Protein AF-A0A7J7KCF1-F1 (afdb_monomer)

InterPro domains:
  IPR019322 Mitochondrial import inner membrane translocase subunit Tim29 [PF10171] (42-204)
  IPR019322 Mitochondrial import inner membrane translocase subunit Tim29 [PTHR21435] (22-214)

Structure (mmCIF, N/CA/C/O backbone):
data_AF-A0A7J7KCF1-F1
#
_entry.id   AF-A0A7J7KCF1-F1
#
loop_
_atom_site.group_PDB
_atom_site.id
_atom_site.type_symbol
_atom_site.label_atom_id
_atom_site.label_alt_id
_atom_site.label_comp_id
_atom_site.label_asym_id
_atom_site.label_entity_id
_atom_site.label_seq_id
_atom_site.pdbx_PDB_ins_code
_atom_site.Cartn_x
_atom_site.Cartn_y
_atom_site.Cartn_z
_atom_site.occupancy
_atom_site.B_iso_or_equiv
_atom_site.auth_seq_id
_atom_site.auth_comp_id
_atom_site.auth_asym_id
_atom_site.auth_atom_id
_atom_site.pdbx_PDB_model_num
ATOM 1 N N . MET A 1 1 ? 32.216 27.050 71.730 1.00 35.03 1 MET A N 1
ATOM 2 C CA . MET A 1 1 ? 32.289 28.522 71.634 1.00 35.03 1 MET A CA 1
ATOM 3 C C . MET A 1 1 ? 31.430 28.975 70.464 1.00 35.03 1 MET A C 1
ATOM 5 O O . MET A 1 1 ? 31.542 28.386 69.403 1.00 35.03 1 MET A O 1
ATOM 9 N N . ALA A 1 2 ? 30.593 29.983 70.729 1.00 33.53 2 ALA A N 1
ATOM 10 C CA . ALA A 1 2 ? 29.951 30.927 69.805 1.00 33.53 2 ALA A CA 1
ATOM 11 C C . ALA A 1 2 ? 28.961 30.429 68.721 1.00 33.53 2 ALA A C 1
ATOM 13 O O . ALA A 1 2 ? 29.324 30.091 67.603 1.00 33.53 2 ALA A O 1
ATOM 14 N N . ALA A 1 3 ? 27.688 30.466 69.133 1.00 35.94 3 ALA A N 1
ATOM 15 C CA . ALA A 1 3 ? 26.465 30.972 68.490 1.00 35.94 3 ALA A CA 1
ATOM 16 C C . ALA A 1 3 ? 26.402 31.322 66.973 1.00 35.94 3 ALA A C 1
ATOM 18 O O . ALA A 1 3 ? 27.284 32.002 66.450 1.00 35.94 3 ALA A O 1
ATOM 19 N N . PRO A 1 4 ? 25.252 31.020 66.327 1.00 50.66 4 PRO A N 1
ATOM 20 C CA . PRO A 1 4 ? 24.818 31.544 65.031 1.00 50.66 4 PRO A CA 1
ATOM 21 C C . PRO A 1 4 ? 23.922 32.797 65.169 1.00 50.66 4 PRO A C 1
ATOM 23 O O . PRO A 1 4 ? 23.178 32.939 66.137 1.00 50.66 4 PRO A O 1
ATOM 26 N N . CYS A 1 5 ? 23.948 33.690 64.176 1.00 31.67 5 CYS A N 1
ATOM 27 C CA . CYS A 1 5 ? 22.964 34.762 63.956 1.00 31.67 5 CYS A CA 1
ATOM 28 C C . CYS A 1 5 ? 23.127 35.200 62.487 1.00 31.67 5 CYS A C 1
ATOM 30 O O . CYS A 1 5 ? 24.247 35.444 62.056 1.00 31.67 5 CYS A O 1
ATOM 32 N N . ILE A 1 6 ? 22.102 35.159 61.636 1.00 40.72 6 ILE A N 1
ATOM 33 C CA . ILE A 1 6 ? 21.252 36.321 61.356 1.00 40.72 6 ILE A CA 1
ATOM 34 C C . ILE A 1 6 ? 19.853 35.836 60.961 1.00 40.72 6 ILE A C 1
ATOM 36 O O . ILE A 1 6 ? 19.662 35.058 60.029 1.00 40.72 6 ILE A O 1
ATOM 40 N N . ALA A 1 7 ? 18.881 36.357 61.699 1.00 37.75 7 ALA A N 1
ATOM 41 C CA . ALA A 1 7 ? 17.458 36.291 61.442 1.00 37.75 7 ALA A CA 1
ATOM 42 C C . ALA A 1 7 ? 17.011 37.340 60.408 1.00 37.75 7 ALA A C 1
ATOM 44 O O . ALA A 1 7 ? 17.586 38.426 60.336 1.00 37.75 7 ALA A O 1
ATOM 45 N N . LYS A 1 8 ? 15.913 37.044 59.703 1.00 39.50 8 LYS A N 1
ATOM 46 C CA . LYS A 1 8 ? 14.775 37.958 59.452 1.00 39.50 8 LYS A CA 1
ATOM 47 C C . LYS A 1 8 ? 13.636 37.142 58.817 1.00 39.50 8 LYS A C 1
ATOM 49 O O . LYS A 1 8 ? 13.756 36.696 57.688 1.00 39.50 8 LYS A O 1
ATOM 54 N N . THR A 1 9 ? 12.674 36.651 59.598 1.00 35.62 9 THR A N 1
ATOM 55 C CA . THR A 1 9 ? 11.419 37.321 60.004 1.00 35.62 9 THR A CA 1
ATOM 56 C C . THR A 1 9 ? 10.459 37.558 58.838 1.00 35.62 9 THR A C 1
ATOM 58 O O . THR A 1 9 ? 10.598 38.543 58.128 1.00 35.62 9 THR A O 1
ATOM 61 N N . PHE A 1 10 ? 9.428 36.715 58.729 1.00 33.88 10 PHE A N 1
ATOM 62 C CA . PHE A 1 10 ? 8.067 37.152 58.396 1.00 33.88 10 PHE A CA 1
ATOM 63 C C . PHE A 1 10 ? 7.058 36.170 59.016 1.00 33.88 10 PHE A C 1
ATOM 65 O O . PHE A 1 10 ? 6.509 35.277 58.380 1.00 33.88 10 PHE A O 1
ATOM 72 N N . LEU A 1 11 ? 6.884 36.313 60.331 1.00 37.38 11 LEU A N 1
ATOM 73 C CA . LEU A 1 11 ? 5.744 35.796 61.080 1.00 37.38 11 LEU A CA 1
ATOM 74 C C . LEU A 1 11 ? 4.660 36.870 61.007 1.00 37.38 11 LEU A C 1
ATOM 76 O O . LEU A 1 11 ? 4.809 37.931 61.608 1.00 37.38 11 LEU A O 1
ATOM 80 N N . GLN A 1 12 ? 3.568 36.591 60.303 1.00 38.25 12 GLN A N 1
ATOM 81 C CA . GLN A 1 12 ? 2.324 37.326 60.494 1.00 38.25 12 GLN A CA 1
ATOM 82 C C . GLN A 1 12 ? 1.330 36.371 61.149 1.00 38.25 12 GLN A C 1
ATOM 84 O O . GLN A 1 12 ? 0.697 35.531 60.512 1.00 38.25 12 GLN A O 1
ATOM 89 N N . ALA A 1 13 ? 1.269 36.471 62.475 1.00 40.44 13 ALA A N 1
ATOM 90 C CA . ALA A 1 13 ? 0.224 35.882 63.283 1.00 40.44 13 ALA A CA 1
ATOM 91 C C . ALA A 1 13 ? -1.105 36.565 62.927 1.00 40.44 13 ALA A C 1
ATOM 93 O O . ALA A 1 13 ? -1.292 37.748 63.197 1.00 40.44 13 ALA A O 1
ATOM 94 N N . SER A 1 14 ? -2.028 35.820 62.317 1.00 36.47 14 SER A N 1
ATOM 95 C CA . SER A 1 14 ? -3.440 36.198 62.259 1.00 36.47 14 SER A CA 1
ATOM 96 C C . SER A 1 14 ? -4.192 35.364 63.292 1.00 36.47 14 SER A C 1
ATOM 98 O O . SER A 1 14 ? -4.507 34.190 63.090 1.00 36.47 14 SER A O 1
ATOM 100 N N . THR A 1 15 ? -4.422 35.980 64.445 1.00 49.03 15 THR A N 1
ATOM 101 C CA . THR A 1 15 ? -5.337 35.538 65.494 1.00 49.03 15 THR A CA 1
ATOM 102 C C . THR A 1 15 ? -6.775 35.708 65.000 1.00 49.03 15 THR A C 1
ATOM 104 O O . THR A 1 15 ? -7.384 36.759 65.164 1.00 49.03 15 THR A O 1
ATOM 107 N N . ASN A 1 16 ? -7.331 34.673 64.363 1.00 40.97 16 ASN A N 1
ATOM 108 C CA . ASN A 1 16 ? -8.733 34.660 63.938 1.00 40.97 16 ASN A CA 1
ATOM 109 C C . ASN A 1 16 ? -9.525 33.613 64.757 1.00 40.97 16 ASN A C 1
ATOM 111 O O . ASN A 1 16 ? -9.311 32.410 64.568 1.00 40.97 16 ASN A O 1
ATOM 115 N N . PRO A 1 17 ? -10.427 34.022 65.675 1.00 48.19 17 PRO A N 1
ATOM 116 C CA . PRO A 1 17 ? -11.154 33.114 66.576 1.00 48.19 17 PRO A CA 1
ATOM 117 C C . PRO A 1 17 ? -12.219 32.235 65.884 1.00 48.19 17 PRO A C 1
ATOM 119 O O . PRO A 1 17 ? -12.860 31.409 66.529 1.00 48.19 17 PRO A O 1
ATOM 122 N N . SER A 1 18 ? -12.380 32.330 64.563 1.00 48.78 18 SER A N 1
ATOM 123 C CA . SER A 1 18 ? -13.354 31.551 63.781 1.00 48.78 18 SER A CA 1
ATOM 124 C C . SER A 1 18 ? -12.944 30.093 63.494 1.00 48.78 18 SER A C 1
ATOM 126 O O . SER A 1 18 ? -13.786 29.268 63.135 1.00 48.78 18 SER A O 1
ATOM 128 N N . ARG A 1 19 ? -11.671 29.717 63.694 1.00 48.97 19 ARG A N 1
ATOM 129 C CA . ARG A 1 19 ? -11.174 28.355 63.391 1.00 48.97 19 ARG A CA 1
ATOM 130 C C . ARG A 1 19 ? -11.516 27.289 64.437 1.00 48.97 19 ARG A C 1
ATOM 132 O O . ARG A 1 19 ? -11.448 26.101 64.126 1.00 48.97 19 ARG A O 1
ATOM 139 N N . PHE A 1 20 ? -11.907 27.677 65.650 1.00 46.62 20 PHE A N 1
ATOM 140 C CA . PHE A 1 20 ? -12.244 26.709 66.702 1.00 46.62 20 PHE A CA 1
ATOM 141 C C . PHE A 1 20 ? -13.662 26.139 66.572 1.00 46.62 20 PHE A C 1
ATOM 143 O O . PHE A 1 20 ? -13.896 24.993 66.953 1.00 46.62 20 PHE A O 1
ATOM 150 N N . LEU A 1 21 ? -14.591 26.885 65.966 1.00 49.56 21 LEU A N 1
ATOM 151 C CA . LEU A 1 21 ? -15.961 26.412 65.751 1.00 49.56 21 LEU A CA 1
ATOM 152 C C . LEU A 1 21 ? -16.077 25.509 64.513 1.00 49.56 21 LEU A C 1
ATOM 154 O O . LEU A 1 21 ? -16.769 24.498 64.571 1.00 49.56 21 LEU A O 1
ATOM 158 N N . LEU A 1 22 ? -15.312 25.767 63.445 1.00 49.38 22 LEU A N 1
ATOM 159 C CA . LEU A 1 22 ? -15.313 24.918 62.241 1.00 49.38 22 LEU A CA 1
ATOM 160 C C . LEU A 1 22 ? -14.734 23.509 62.469 1.00 49.38 22 LEU A C 1
ATOM 162 O O . LEU A 1 22 ? -15.163 22.559 61.819 1.00 49.38 22 LEU A O 1
ATOM 166 N N . ARG A 1 23 ? -13.821 23.326 63.435 1.00 51.91 23 ARG A N 1
ATOM 167 C CA . ARG A 1 23 ? -13.329 21.981 63.791 1.00 51.91 23 ARG A CA 1
ATOM 168 C C . ARG A 1 23 ? -14.380 21.125 64.495 1.00 51.91 23 ARG A C 1
ATOM 170 O O . ARG A 1 23 ? -14.386 19.911 64.312 1.00 51.91 23 ARG A O 1
ATOM 177 N N . ARG A 1 24 ? -15.283 21.739 65.266 1.00 51.09 24 ARG A N 1
ATOM 178 C CA . ARG A 1 24 ? -16.339 21.011 65.980 1.00 51.09 24 ARG A CA 1
ATOM 179 C C . ARG A 1 24 ? -17.430 20.503 65.039 1.00 51.09 24 ARG A C 1
ATOM 181 O O . ARG A 1 24 ? -17.918 19.406 65.268 1.00 51.09 24 ARG A O 1
ATOM 188 N N . PHE A 1 25 ? -17.736 21.239 63.967 1.00 48.94 25 PHE A N 1
ATOM 189 C CA . PHE A 1 25 ? -18.698 20.808 62.944 1.00 48.94 25 PHE A CA 1
ATOM 190 C C . PHE A 1 25 ? -18.135 19.751 61.977 1.00 48.94 25 PHE A C 1
ATOM 192 O O . PHE A 1 25 ? -18.864 18.842 61.590 1.00 48.94 25 PHE A O 1
ATOM 199 N N . CYS A 1 26 ? -16.838 19.790 61.641 1.00 52.22 26 CYS A N 1
ATOM 200 C CA . CYS A 1 26 ? -16.223 18.717 60.845 1.00 52.22 26 CYS A CA 1
ATOM 201 C C . CYS A 1 26 ? -16.091 17.399 61.622 1.00 52.22 26 CYS A C 1
ATOM 203 O O . CYS A 1 26 ? -16.288 16.336 61.043 1.00 52.22 26 CYS A O 1
ATOM 205 N N . ALA A 1 27 ? -15.803 17.447 62.927 1.00 53.66 27 ALA A N 1
ATOM 206 C CA . ALA A 1 27 ? -15.671 16.236 63.737 1.00 53.66 27 ALA A CA 1
ATOM 207 C C . ALA A 1 27 ? -17.010 15.497 63.917 1.00 53.66 27 ALA A C 1
ATOM 209 O O . ALA A 1 27 ? -17.037 14.269 63.926 1.00 53.66 27 ALA A O 1
ATOM 210 N N . THR A 1 28 ? -18.135 16.209 64.030 1.00 52.44 28 THR A N 1
ATOM 211 C CA . THR A 1 28 ? -19.462 15.572 64.020 1.00 52.44 28 THR A CA 1
ATOM 212 C C . THR A 1 28 ? -19.828 15.036 62.638 1.00 52.44 28 THR A C 1
ATOM 214 O O . THR A 1 28 ? -20.350 13.929 62.562 1.00 52.44 28 THR A O 1
ATOM 217 N N . ALA A 1 29 ? -19.492 15.738 61.550 1.00 55.50 29 ALA A N 1
ATOM 218 C CA . ALA A 1 29 ? -19.735 15.247 60.190 1.00 55.50 29 ALA A CA 1
ATOM 219 C C . ALA A 1 29 ? -18.935 13.968 59.867 1.00 55.50 29 ALA A C 1
ATOM 221 O O . ALA A 1 29 ? -19.478 13.026 59.298 1.00 55.50 29 ALA A O 1
ATOM 222 N N . GLU A 1 30 ? -17.671 13.883 60.289 1.00 55.19 30 GLU A N 1
ATOM 223 C CA . GLU A 1 30 ? -16.825 12.703 60.057 1.00 55.19 30 GLU A CA 1
ATOM 224 C C . GLU A 1 30 ? -17.305 11.468 60.843 1.00 55.19 30 GLU A C 1
ATOM 226 O O . GLU A 1 30 ? -17.220 10.342 60.353 1.00 55.19 30 GLU A O 1
ATOM 231 N N . ASN A 1 31 ? -17.852 11.662 62.048 1.00 56.38 31 ASN A N 1
ATOM 232 C CA . ASN A 1 31 ? -18.395 10.565 62.853 1.00 56.38 31 ASN A CA 1
ATOM 233 C C . ASN A 1 31 ? -19.769 10.081 62.355 1.00 56.38 31 ASN A C 1
ATOM 235 O O . ASN A 1 31 ? -20.035 8.884 62.435 1.00 56.38 31 ASN A O 1
ATOM 239 N N . VAL A 1 32 ? -20.598 10.963 61.778 1.00 58.41 32 VAL A N 1
ATOM 240 C CA . VAL A 1 32 ? -21.866 10.576 61.126 1.00 58.41 32 VAL A CA 1
ATOM 241 C C . VAL A 1 32 ? -21.606 9.771 59.844 1.00 58.41 32 VAL A C 1
ATOM 243 O O . VAL A 1 32 ? -22.245 8.747 59.618 1.00 58.41 32 VAL A O 1
ATOM 246 N N . VAL A 1 33 ? -20.597 10.151 59.051 1.00 55.91 33 VAL A N 1
ATOM 247 C CA . VAL A 1 33 ? -20.198 9.391 57.849 1.00 55.91 33 VAL A CA 1
ATOM 248 C C . VAL A 1 33 ? -19.638 8.006 58.206 1.00 55.91 33 VAL A C 1
ATOM 250 O O . VAL A 1 33 ? -19.880 7.036 57.490 1.00 55.91 33 VAL A O 1
ATOM 253 N N . LYS A 1 34 ? -18.928 7.867 59.335 1.00 50.28 34 LYS A N 1
ATOM 254 C CA . LYS A 1 34 ? -18.401 6.567 59.788 1.00 50.28 34 LYS A CA 1
ATOM 255 C C . LYS A 1 34 ? -19.485 5.629 60.330 1.00 50.28 34 LYS A C 1
ATOM 257 O O . LYS A 1 34 ? -19.319 4.416 60.208 1.00 50.28 34 LYS A O 1
ATOM 262 N N . SER A 1 35 ? -20.585 6.147 60.887 1.00 53.03 35 SER A N 1
ATOM 263 C CA . SER A 1 35 ? -21.703 5.305 61.343 1.00 53.03 35 SER A CA 1
ATOM 264 C C . SER A 1 35 ? -22.532 4.705 60.202 1.00 53.03 35 SER A C 1
ATOM 266 O O . SER A 1 35 ? -23.065 3.613 60.378 1.00 53.03 35 SER A O 1
ATOM 268 N N . ASP A 1 36 ? -22.574 5.344 59.028 1.00 51.53 36 ASP A N 1
ATOM 269 C CA . ASP A 1 36 ? -23.302 4.828 57.855 1.00 51.53 36 ASP A CA 1
ATOM 270 C C . ASP A 1 36 ? -22.512 3.786 57.032 1.00 51.53 36 ASP A C 1
ATOM 272 O O . ASP A 1 36 ? -23.094 3.054 56.232 1.00 51.53 36 ASP A O 1
ATOM 276 N N . MET A 1 37 ? -21.195 3.643 57.238 1.00 53.19 37 MET A N 1
ATOM 277 C CA . MET A 1 37 ? -20.349 2.708 56.467 1.00 53.19 37 MET A CA 1
ATOM 278 C C . MET A 1 37 ? -20.126 1.329 57.117 1.00 53.19 37 MET A C 1
ATOM 280 O O . MET A 1 37 ? -19.289 0.563 56.643 1.00 53.19 37 MET A O 1
ATOM 284 N N . ASN A 1 38 ? -20.873 0.957 58.164 1.00 51.00 38 ASN A N 1
ATOM 285 C CA . ASN A 1 38 ? -20.796 -0.385 58.769 1.00 51.00 38 ASN A CA 1
ATOM 286 C C . ASN A 1 38 ? -21.993 -1.277 58.399 1.00 51.00 38 ASN A C 1
ATOM 288 O O . ASN A 1 38 ? -22.559 -1.985 59.232 1.00 51.00 38 ASN A O 1
ATOM 292 N N . VAL A 1 39 ? -22.394 -1.249 57.130 1.00 63.91 39 VAL A N 1
ATOM 293 C CA . VAL A 1 39 ? -23.299 -2.253 56.566 1.00 63.91 39 VAL A CA 1
ATOM 294 C C . VAL A 1 39 ? -2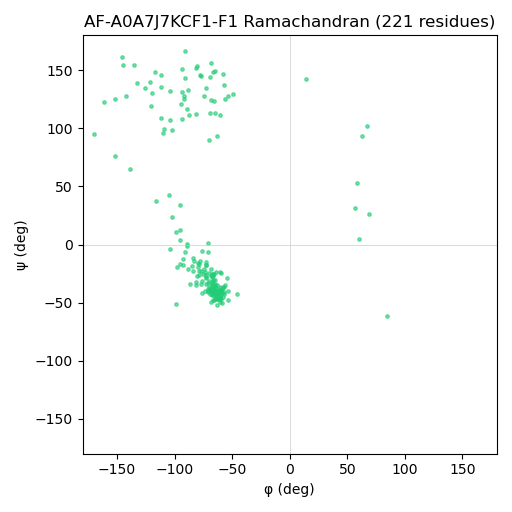2.424 -3.330 55.932 1.00 63.91 39 VAL A C 1
ATOM 296 O O . VAL A 1 39 ? -21.796 -3.104 54.899 1.00 63.91 39 VAL A O 1
ATOM 299 N N . LYS A 1 40 ? -22.350 -4.516 56.556 1.00 53.31 40 LYS A N 1
ATOM 300 C CA . LYS A 1 40 ? -21.731 -5.692 55.919 1.00 53.31 40 LYS A CA 1
ATOM 301 C C . LYS A 1 40 ? -22.412 -5.879 54.559 1.00 53.31 40 LYS A C 1
ATOM 303 O O . LYS A 1 40 ? -23.644 -5.923 54.548 1.00 53.31 40 LYS A O 1
ATOM 308 N N . PRO A 1 41 ? -21.678 -5.988 53.434 1.00 65.19 41 PRO A N 1
ATOM 309 C CA . PRO A 1 41 ? -22.319 -6.117 52.136 1.00 65.19 41 PRO A CA 1
ATOM 310 C C . PRO A 1 41 ? -23.164 -7.387 52.156 1.00 65.19 41 PRO A C 1
ATOM 312 O O . PRO A 1 41 ? -22.640 -8.501 52.248 1.00 65.19 41 PRO A O 1
ATOM 315 N N . VAL A 1 42 ? -24.485 -7.215 52.120 1.00 73.38 42 VAL A N 1
ATOM 316 C CA . VAL A 1 42 ? -25.416 -8.325 51.946 1.00 73.38 42 VAL A CA 1
ATOM 317 C C . VAL A 1 42 ? -25.000 -9.009 50.647 1.00 73.38 42 VAL A C 1
ATOM 319 O O . VAL A 1 42 ? -24.844 -8.347 49.620 1.00 73.38 42 VAL A O 1
ATOM 322 N N . LYS A 1 43 ? -24.731 -10.323 50.688 1.00 72.62 43 LYS A N 1
ATOM 323 C CA . LYS A 1 43 ? -24.418 -11.093 49.478 1.00 72.62 43 LYS A CA 1
ATOM 324 C C . LYS A 1 43 ? -25.645 -11.048 48.572 1.00 72.62 43 LYS A C 1
ATOM 326 O O . LYS A 1 43 ? -26.561 -11.846 48.722 1.00 72.62 43 LYS A O 1
ATOM 331 N N . GLU A 1 44 ? -25.658 -10.080 47.662 1.00 77.12 44 GLU A N 1
ATOM 332 C CA . GLU A 1 44 ? -26.684 -9.986 46.635 1.00 77.12 44 GLU A CA 1
ATOM 333 C C . GLU A 1 44 ? -26.709 -11.287 45.820 1.00 77.12 44 GLU A C 1
ATOM 335 O O . GLU A 1 44 ? -25.634 -11.804 45.477 1.00 77.12 44 GLU A O 1
ATOM 340 N N . PRO A 1 45 ? -27.897 -11.823 45.496 1.00 88.69 45 PRO A N 1
ATOM 341 C CA . PRO A 1 45 ? -27.998 -12.981 44.626 1.00 88.69 45 PRO A CA 1
ATOM 342 C C . PRO A 1 45 ? -27.352 -12.686 43.265 1.00 88.69 45 PRO A C 1
ATOM 344 O O . PRO A 1 45 ? -27.381 -11.570 42.751 1.00 88.69 45 PRO A O 1
ATOM 347 N N . ILE A 1 46 ? -26.751 -13.708 42.654 1.00 87.12 46 ILE A N 1
ATOM 348 C CA . ILE A 1 46 ? -25.997 -13.564 41.396 1.00 87.12 46 ILE A CA 1
ATOM 349 C C . ILE A 1 46 ? -26.874 -12.941 40.293 1.00 87.12 46 ILE A C 1
ATOM 351 O O . ILE A 1 46 ? -26.406 -12.109 39.521 1.00 87.12 46 ILE A O 1
ATOM 355 N N . ILE A 1 47 ? -28.170 -13.265 40.282 1.00 90.12 47 ILE A N 1
ATOM 356 C CA . ILE A 1 47 ? -29.147 -12.734 39.324 1.00 90.12 47 ILE A CA 1
ATOM 357 C C . ILE A 1 47 ? -29.312 -11.215 39.470 1.00 90.12 47 ILE A C 1
ATOM 359 O O . ILE A 1 47 ? -29.275 -10.505 38.468 1.00 90.12 47 ILE A O 1
ATOM 363 N N . THR A 1 48 ? -29.446 -10.687 40.693 1.00 90.12 48 THR A N 1
ATOM 364 C CA . THR A 1 48 ? -29.598 -9.233 40.884 1.00 90.12 48 THR A CA 1
ATOM 365 C C . THR A 1 48 ? -28.331 -8.490 40.503 1.00 90.12 48 THR A C 1
ATOM 367 O O . THR A 1 48 ? -28.424 -7.405 39.941 1.00 90.12 48 THR A O 1
ATOM 370 N N . ARG A 1 49 ? -27.152 -9.088 40.709 1.00 89.69 49 ARG A N 1
ATOM 371 C CA . ARG A 1 49 ? -25.881 -8.513 40.248 1.00 89.69 49 ARG A CA 1
ATOM 372 C C . ARG A 1 49 ? -25.811 -8.411 38.728 1.00 89.69 49 ARG A C 1
ATOM 374 O O . ARG A 1 49 ? -25.430 -7.362 38.223 1.00 89.69 49 ARG A O 1
ATOM 381 N N . ILE A 1 50 ? -26.212 -9.461 38.009 1.00 94.25 50 ILE A N 1
ATOM 382 C CA . ILE A 1 50 ? -26.253 -9.464 36.538 1.00 94.25 50 ILE A CA 1
ATOM 383 C C . ILE A 1 50 ? -27.254 -8.418 36.036 1.00 94.25 50 ILE A C 1
ATOM 385 O O . ILE A 1 50 ? -26.918 -7.601 35.184 1.00 94.25 50 ILE A O 1
ATOM 389 N N . VAL A 1 51 ? -28.462 -8.379 36.606 1.00 95.75 51 VAL A N 1
ATOM 390 C CA . VAL A 1 51 ? -29.487 -7.391 36.233 1.00 95.75 51 VAL A CA 1
ATOM 391 C C . VAL A 1 51 ? -29.009 -5.964 36.507 1.00 95.75 51 VAL A C 1
ATOM 393 O O . VAL A 1 51 ? -29.140 -5.097 35.647 1.00 95.75 51 VAL A O 1
ATOM 396 N N . ASN A 1 52 ? -28.422 -5.712 37.676 1.00 94.31 52 ASN A N 1
ATOM 397 C CA . ASN A 1 52 ? -27.871 -4.404 38.023 1.00 94.31 52 ASN A CA 1
ATOM 398 C C . ASN A 1 52 ? -26.690 -4.029 37.115 1.00 94.31 52 ASN A C 1
ATOM 400 O O . ASN A 1 52 ? -26.544 -2.861 36.772 1.00 94.31 52 ASN A O 1
ATOM 404 N N . HIS A 1 53 ? -25.882 -5.000 36.683 1.00 94.19 53 HIS A N 1
ATOM 405 C CA . HIS A 1 53 ? -24.798 -4.778 35.728 1.00 94.19 53 HIS A CA 1
ATOM 406 C C . HIS A 1 53 ? -25.326 -4.359 34.350 1.00 94.19 53 HIS A C 1
ATOM 408 O O . HIS A 1 53 ? -24.878 -3.347 33.821 1.00 94.19 53 HIS A O 1
ATOM 414 N N . PHE A 1 54 ? -26.326 -5.059 33.805 1.00 97.31 54 PHE A N 1
ATOM 415 C CA . PHE A 1 54 ? -26.949 -4.670 32.534 1.00 97.31 54 PHE A CA 1
ATOM 416 C C . PHE A 1 54 ? -27.668 -3.320 32.617 1.00 97.31 54 PHE A C 1
ATOM 418 O O . PHE A 1 54 ? -27.589 -2.534 31.677 1.00 97.31 54 PHE A O 1
ATOM 425 N N . LYS A 1 55 ? -28.327 -3.014 33.743 1.00 96.25 55 LYS A N 1
ATOM 426 C CA . LYS A 1 55 ? -28.929 -1.690 33.967 1.00 96.25 55 LYS A CA 1
ATOM 427 C C . LYS A 1 55 ? -27.883 -0.576 33.909 1.00 96.25 55 LYS A C 1
ATOM 429 O O . LYS A 1 55 ? -28.093 0.395 33.192 1.00 96.25 55 LYS A O 1
ATOM 434 N N . ARG A 1 56 ? -26.748 -0.755 34.593 1.00 95.94 56 ARG A N 1
ATOM 435 C CA . ARG A 1 56 ? -25.626 0.199 34.560 1.00 95.94 56 ARG A CA 1
ATOM 436 C C . ARG A 1 56 ? -25.041 0.343 33.159 1.00 95.94 56 ARG A C 1
ATOM 438 O O . ARG A 1 56 ? -24.894 1.460 32.697 1.00 95.94 56 ARG A O 1
ATOM 445 N N . LEU A 1 57 ? -24.822 -0.766 32.450 1.00 96.44 57 LEU A N 1
ATOM 446 C CA . LEU A 1 57 ? -24.376 -0.744 31.051 1.00 96.44 57 LEU A CA 1
ATOM 447 C C . LEU A 1 57 ? -25.299 0.107 30.167 1.00 96.44 57 LEU A C 1
ATOM 449 O O . LEU A 1 57 ? -24.825 0.946 29.408 1.00 96.44 57 LEU A O 1
ATOM 453 N N . VAL A 1 58 ? -26.617 -0.086 30.265 1.00 96.81 58 VAL A N 1
ATOM 454 C CA . VAL A 1 58 ? -27.588 0.690 29.475 1.00 96.81 58 VAL A CA 1
ATOM 455 C C . VAL A 1 58 ? -27.559 2.173 29.852 1.00 96.81 58 VAL A C 1
ATOM 457 O O . VAL A 1 58 ? -27.614 3.027 28.966 1.00 96.81 58 VAL A O 1
ATOM 460 N N . GLU A 1 59 ? -27.459 2.491 31.144 1.00 96.81 59 GLU A N 1
ATOM 461 C CA . GLU A 1 59 ? -27.318 3.871 31.621 1.00 96.81 59 GLU A CA 1
ATOM 462 C C . GLU A 1 59 ? -26.024 4.521 31.113 1.00 96.81 59 GLU A C 1
ATOM 464 O O . GLU A 1 59 ? -26.077 5.649 30.622 1.00 96.81 59 GLU A O 1
ATOM 469 N N . ASP A 1 60 ? -24.901 3.802 31.129 1.00 96.75 60 ASP A N 1
ATOM 470 C CA . ASP A 1 60 ? -23.604 4.279 30.643 1.00 96.75 60 ASP A CA 1
ATOM 471 C C . ASP A 1 60 ? -23.652 4.603 29.142 1.00 96.75 60 ASP A C 1
ATOM 473 O O . ASP A 1 60 ? -23.263 5.698 28.733 1.00 96.75 60 ASP A O 1
ATOM 477 N N . TYR A 1 61 ? -24.212 3.716 28.310 1.00 96.44 61 TYR A N 1
ATOM 478 C CA . TYR A 1 61 ? -24.367 3.985 26.873 1.00 96.44 61 TYR A CA 1
ATOM 479 C C . TYR A 1 61 ? -25.341 5.133 26.587 1.00 96.44 61 TYR A C 1
ATOM 481 O O . TYR A 1 61 ? -25.083 5.957 25.708 1.00 96.44 61 TYR A O 1
ATOM 489 N N . LYS A 1 62 ? -26.454 5.228 27.328 1.00 97.44 62 LYS A N 1
ATOM 490 C CA . LYS A 1 62 ? -27.401 6.345 27.194 1.00 97.44 62 LYS A CA 1
ATOM 491 C C . LYS A 1 62 ? -26.722 7.675 27.521 1.00 97.44 62 LYS A C 1
ATOM 493 O O . LYS A 1 62 ? -26.870 8.636 26.764 1.00 97.44 62 LYS A O 1
ATOM 498 N N . ASN A 1 63 ? -25.986 7.726 28.628 1.00 96.56 63 ASN A N 1
ATOM 499 C CA . ASN A 1 63 ? -25.262 8.919 29.051 1.00 96.56 63 ASN A CA 1
ATOM 500 C C . ASN A 1 63 ? -24.173 9.286 28.032 1.00 96.56 63 ASN A C 1
ATOM 502 O O . ASN A 1 63 ? -24.089 10.449 27.647 1.00 96.56 63 ASN A O 1
ATOM 506 N N . ALA A 1 64 ? -23.442 8.301 27.497 1.00 97.44 64 ALA A N 1
ATOM 507 C CA . ALA A 1 64 ? -22.441 8.515 26.452 1.00 97.44 64 ALA A CA 1
ATOM 508 C C . ALA A 1 64 ? -23.038 9.127 25.173 1.00 97.44 64 ALA A C 1
ATOM 510 O O . ALA A 1 64 ? -22.434 10.016 24.572 1.00 97.44 64 ALA A O 1
ATOM 511 N N . VAL A 1 65 ? -24.239 8.708 24.756 1.00 96.81 65 VAL A N 1
ATOM 512 C CA . VAL A 1 65 ? -24.919 9.296 23.587 1.00 96.81 65 VAL A CA 1
ATOM 513 C C . VAL A 1 65 ? -25.329 10.747 23.851 1.00 96.81 65 VAL A C 1
ATOM 515 O O . VAL A 1 65 ? -25.127 11.606 22.990 1.00 96.81 65 VAL A O 1
ATOM 518 N N . ILE A 1 66 ? -25.874 11.040 25.037 1.00 96.75 66 ILE A N 1
ATOM 519 C CA . ILE A 1 66 ? -26.268 12.406 25.422 1.00 96.75 66 ILE A CA 1
ATOM 520 C C . ILE A 1 66 ? -25.041 13.327 25.450 1.00 96.75 66 ILE A C 1
ATOM 522 O O . ILE A 1 66 ? -25.082 14.415 24.873 1.00 96.75 66 ILE A O 1
ATOM 526 N N . GLU A 1 67 ? -23.945 12.868 26.056 1.00 95.81 67 GLU A N 1
ATOM 527 C CA . GLU A 1 67 ? -22.682 13.603 26.143 1.00 95.81 67 GLU A CA 1
ATOM 528 C C . GLU A 1 67 ? -22.039 13.806 24.764 1.00 95.81 67 GLU A C 1
ATOM 530 O O . GLU A 1 67 ? -21.597 14.903 24.424 1.00 95.81 67 GLU A O 1
ATOM 535 N N . THR A 1 68 ? -22.057 12.787 23.903 1.00 94.75 68 THR A N 1
ATOM 536 C CA . THR A 1 68 ? -21.576 12.925 22.520 1.00 94.75 68 THR A CA 1
ATOM 537 C C . THR A 1 68 ? -22.374 14.000 21.775 1.00 94.75 68 THR A C 1
ATOM 539 O O . THR A 1 68 ? -21.803 14.832 21.067 1.00 94.75 68 THR A O 1
ATOM 542 N N . GLY A 1 69 ? -23.694 14.041 21.983 1.00 96.44 69 GLY A N 1
ATOM 543 C CA . GLY A 1 69 ? -24.573 15.070 21.432 1.00 96.44 69 GLY A CA 1
ATOM 544 C C . GLY A 1 69 ? -24.238 16.484 21.913 1.00 96.44 69 GLY A C 1
ATOM 545 O O . GLY A 1 69 ? -24.265 17.420 21.108 1.00 96.44 69 GLY A O 1
ATOM 546 N N . SER A 1 70 ? -23.892 16.666 23.192 1.00 95.81 70 SER A N 1
ATOM 547 C CA . SER A 1 70 ? -23.432 17.969 23.693 1.00 95.81 70 SER A CA 1
ATOM 548 C C . SER A 1 70 ? -22.065 18.348 23.122 1.00 95.81 70 SER A C 1
ATOM 550 O O . SER A 1 70 ? -21.899 19.485 22.687 1.00 95.81 70 SER A O 1
ATOM 552 N N . VAL A 1 71 ? -21.127 17.403 22.995 1.00 95.62 71 VAL A N 1
ATOM 553 C CA . VAL A 1 71 ? -19.800 17.647 22.394 1.00 95.62 71 VAL A CA 1
ATOM 554 C C . VAL A 1 71 ? -19.909 18.103 20.933 1.00 95.62 71 VAL A C 1
ATOM 556 O O . VAL A 1 71 ? -19.215 19.040 20.528 1.00 95.62 71 VAL A O 1
ATOM 559 N N . ILE A 1 72 ? -20.809 17.495 20.150 1.00 96.31 72 ILE A N 1
ATOM 560 C CA . ILE A 1 72 ? -21.092 17.908 18.763 1.00 96.31 72 ILE A CA 1
ATOM 561 C C . ILE A 1 72 ? -21.558 19.369 18.711 1.00 96.31 72 ILE A C 1
ATOM 563 O O . ILE A 1 72 ? -21.118 20.120 17.840 1.00 96.31 72 ILE A O 1
ATOM 567 N N . LYS A 1 73 ? -22.421 19.784 19.648 1.00 96.38 73 LYS A N 1
ATOM 568 C CA . LYS A 1 73 ? -22.942 21.158 19.715 1.00 96.38 73 LYS A CA 1
ATOM 569 C C . LYS A 1 73 ? -21.887 22.164 20.163 1.00 96.38 73 LYS A C 1
ATOM 571 O O . LYS A 1 73 ? -21.824 23.257 19.612 1.00 96.38 73 LYS A O 1
ATOM 576 N N . GLU A 1 74 ? -21.065 21.808 21.145 1.00 97.31 74 GLU A N 1
ATOM 577 C CA . GLU A 1 74 ? -20.036 22.700 21.683 1.00 97.31 74 GLU A CA 1
ATOM 578 C C . GLU A 1 74 ? -18.881 22.928 20.701 1.00 97.31 74 GLU A C 1
ATOM 580 O O . GLU A 1 74 ? -18.346 24.034 20.618 1.00 97.31 74 GLU A O 1
ATOM 585 N N . LYS A 1 75 ? -18.445 21.880 19.986 1.00 96.38 75 LYS A N 1
ATOM 586 C CA . LYS A 1 75 ? -17.228 21.911 19.153 1.00 96.38 75 LYS A CA 1
ATOM 587 C C . LYS A 1 75 ? -17.428 21.192 17.810 1.00 96.38 75 LYS A C 1
ATOM 589 O O . LYS A 1 75 ? -16.713 20.224 17.528 1.00 96.38 75 LYS A O 1
ATOM 594 N N . PRO A 1 76 ? -18.311 21.692 16.926 1.00 95.81 76 PRO A N 1
ATOM 595 C CA . PRO A 1 76 ? -18.674 21.004 15.684 1.00 95.81 76 PRO A CA 1
ATOM 596 C C . PRO A 1 76 ? -17.478 20.785 14.747 1.00 95.81 76 PRO A C 1
ATOM 598 O O . PRO A 1 76 ? -17.355 19.724 14.147 1.00 95.81 76 PRO A O 1
ATOM 601 N N . ILE A 1 77 ? -16.544 21.741 14.680 1.00 97.19 77 ILE A N 1
ATOM 602 C CA . ILE A 1 77 ? -15.366 21.656 13.798 1.00 97.19 77 ILE A CA 1
ATOM 603 C C . ILE A 1 77 ? -14.434 20.507 14.209 1.00 97.19 77 ILE A C 1
ATOM 605 O O . ILE A 1 77 ? -13.955 19.761 13.357 1.00 97.19 77 ILE A O 1
ATOM 609 N N . ARG A 1 78 ? -14.179 20.329 15.513 1.00 96.19 78 ARG A N 1
ATOM 610 C CA . ARG A 1 78 ? -13.294 19.253 15.994 1.00 96.19 78 ARG A CA 1
ATOM 611 C C . ARG A 1 78 ? -13.920 17.884 15.762 1.00 96.19 78 ARG A C 1
ATOM 613 O O . ARG A 1 78 ? -13.229 16.966 15.334 1.00 96.19 78 ARG A O 1
ATOM 620 N N . VAL A 1 79 ? -15.225 17.764 16.005 1.00 97.06 79 VAL A N 1
ATOM 621 C CA . VAL A 1 79 ? -15.947 16.511 15.763 1.00 97.06 79 VAL A CA 1
ATOM 622 C C . VAL A 1 79 ? -16.003 16.189 14.271 1.00 97.06 79 VAL A C 1
ATOM 624 O O . VAL A 1 79 ? -15.771 15.042 13.895 1.00 97.06 79 VAL A O 1
ATOM 627 N N . ALA A 1 80 ? -16.225 17.184 13.410 1.00 97.25 80 ALA A N 1
ATOM 628 C CA . ALA A 1 80 ? -16.160 17.007 11.961 1.00 97.25 80 ALA A CA 1
ATOM 629 C C . ALA A 1 80 ? -14.782 16.484 11.516 1.00 97.25 80 ALA A C 1
ATOM 631 O O . ALA A 1 80 ? -14.711 15.516 10.769 1.00 97.25 80 ALA A O 1
ATOM 632 N N . LEU A 1 81 ? -13.687 17.046 12.039 1.00 98.19 81 LEU A N 1
ATOM 633 C CA . LEU A 1 81 ? -12.329 16.567 11.754 1.00 98.19 81 LEU A CA 1
ATOM 634 C C . LEU A 1 81 ? -12.106 15.111 12.192 1.00 98.19 81 LEU A C 1
ATOM 636 O O . LEU A 1 81 ? -11.621 14.301 11.404 1.00 98.19 81 LEU A O 1
ATOM 640 N N . TYR A 1 82 ? -12.471 14.756 13.428 1.00 96.94 82 TYR A N 1
ATOM 641 C CA . TYR A 1 82 ? -12.271 13.393 13.938 1.00 96.94 82 TYR A CA 1
ATOM 642 C C . TYR A 1 82 ? -13.160 12.359 13.244 1.00 96.94 82 TYR A C 1
ATOM 644 O O . TYR A 1 82 ? -12.710 11.245 12.965 1.00 96.94 82 TYR A O 1
ATOM 652 N N . SER A 1 83 ? -14.406 12.723 12.936 1.00 96.88 83 SER A N 1
ATOM 653 C CA . SER A 1 83 ? -15.317 11.853 12.186 1.00 96.88 83 SER A CA 1
ATOM 654 C C . SER A 1 83 ? -14.836 11.657 10.751 1.00 96.88 83 SER A C 1
ATOM 656 O O . SER A 1 83 ? -14.787 10.517 10.299 1.00 96.88 83 SER A O 1
ATOM 658 N N . ALA A 1 84 ? -14.383 12.717 10.074 1.00 97.69 84 ALA A N 1
ATOM 659 C CA . ALA A 1 84 ? -13.801 12.621 8.738 1.00 97.69 84 ALA A CA 1
ATOM 660 C C . ALA A 1 84 ? -12.542 11.742 8.713 1.00 97.69 84 ALA A C 1
ATOM 662 O O . ALA A 1 84 ? -12.415 10.911 7.822 1.00 97.69 84 ALA A O 1
ATOM 663 N N . LEU A 1 85 ? -11.646 11.871 9.700 1.00 97.44 85 LEU A N 1
ATOM 664 C CA . LEU A 1 85 ? -10.442 11.037 9.810 1.00 97.44 85 LEU A CA 1
ATOM 665 C C . LEU A 1 85 ? -10.789 9.562 10.041 1.00 97.44 85 LEU A C 1
ATOM 667 O O . LEU A 1 85 ? -10.207 8.676 9.424 1.00 97.44 85 LEU A O 1
ATOM 671 N N . THR A 1 86 ? -11.751 9.287 10.921 1.00 96.56 86 THR A N 1
ATOM 672 C CA . THR A 1 86 ? -12.170 7.908 11.211 1.00 96.56 86 THR A CA 1
ATOM 673 C C . THR A 1 86 ? -12.868 7.284 10.002 1.00 96.56 86 THR A C 1
ATOM 675 O O . THR A 1 86 ? -12.602 6.135 9.655 1.00 96.56 86 THR A O 1
ATOM 678 N N . ALA A 1 87 ? -13.723 8.053 9.322 1.00 97.25 87 ALA A N 1
ATOM 679 C CA . ALA A 1 87 ? -14.392 7.623 8.101 1.00 97.25 87 ALA A CA 1
ATOM 680 C C . ALA A 1 87 ? -13.396 7.390 6.958 1.00 97.25 87 ALA A C 1
ATOM 682 O O . ALA A 1 87 ? -13.482 6.366 6.285 1.00 97.25 87 ALA A O 1
ATOM 683 N N . SER A 1 88 ? -12.422 8.285 6.763 1.00 96.31 88 SER A N 1
ATOM 684 C CA . SER A 1 88 ? -11.396 8.123 5.730 1.00 96.31 88 SER A CA 1
ATOM 685 C C . SER A 1 88 ? -10.494 6.924 6.011 1.00 96.31 88 SER A C 1
ATOM 687 O O . SER A 1 88 ? -10.219 6.155 5.097 1.00 96.31 88 SER A O 1
ATOM 689 N N . ALA A 1 89 ? -10.104 6.694 7.267 1.00 96.25 89 ALA A N 1
ATOM 690 C CA . ALA A 1 89 ? -9.367 5.499 7.664 1.00 96.25 89 ALA A CA 1
ATOM 691 C C . ALA A 1 89 ? -10.167 4.212 7.387 1.00 96.25 89 ALA A C 1
ATOM 693 O O . ALA A 1 89 ? -9.624 3.260 6.829 1.00 96.25 89 ALA A O 1
ATOM 694 N N . GLY A 1 90 ? -11.464 4.190 7.717 1.00 96.62 90 GLY A N 1
ATOM 695 C CA . GLY A 1 90 ? -12.350 3.065 7.401 1.00 96.62 90 GLY A CA 1
ATOM 696 C C . GLY A 1 90 ? -12.499 2.829 5.895 1.00 96.62 90 GLY A C 1
ATOM 697 O O . GLY A 1 90 ? -12.455 1.687 5.443 1.00 96.62 90 GLY A O 1
ATOM 698 N N . TYR A 1 91 ? -12.603 3.905 5.113 1.00 96.81 91 TYR A N 1
ATOM 699 C CA . TYR A 1 91 ? -12.665 3.847 3.654 1.00 96.81 91 TYR A CA 1
ATOM 700 C C . TYR A 1 91 ? -11.366 3.298 3.047 1.00 96.81 91 TYR A C 1
ATOM 702 O O . TYR A 1 91 ? -11.406 2.380 2.234 1.00 96.81 91 TYR A O 1
ATOM 710 N N . LEU A 1 92 ? -10.209 3.789 3.498 1.00 95.56 92 LEU A N 1
ATOM 711 C CA . LEU A 1 92 ? -8.895 3.297 3.076 1.00 95.56 92 LEU A CA 1
ATOM 712 C C . LEU A 1 92 ? -8.687 1.823 3.430 1.00 95.56 92 LEU A C 1
ATOM 714 O O . LEU A 1 92 ? -8.147 1.072 2.626 1.00 95.56 92 LEU A O 1
ATOM 718 N N . TYR A 1 93 ? -9.143 1.402 4.612 1.00 95.12 93 TYR A N 1
ATOM 719 C CA . TYR A 1 93 ? -9.078 0.003 5.024 1.00 95.12 93 TYR A CA 1
ATOM 720 C C . TYR A 1 93 ? -9.922 -0.907 4.122 1.00 95.12 93 TYR A C 1
ATOM 722 O O . TYR A 1 93 ? -9.484 -2.004 3.776 1.00 95.12 93 TYR A O 1
ATOM 730 N N . ALA A 1 94 ? -11.115 -0.451 3.725 1.00 94.56 94 ALA A N 1
ATOM 731 C CA . ALA A 1 94 ? -11.991 -1.190 2.820 1.00 94.56 94 ALA A CA 1
ATOM 732 C C . ALA A 1 94 ? -11.431 -1.265 1.386 1.00 94.56 94 ALA A C 1
ATOM 734 O O . ALA A 1 94 ? -11.523 -2.316 0.759 1.00 94.56 94 ALA A O 1
ATOM 735 N N . HIS A 1 95 ? -10.809 -0.186 0.904 1.00 94.19 95 HIS A N 1
ATOM 736 C CA . HIS A 1 95 ? -10.214 -0.059 -0.437 1.00 94.19 95 HIS A CA 1
ATOM 737 C C . HIS A 1 95 ? -8.707 -0.370 -0.467 1.00 94.19 95 HIS A C 1
ATOM 739 O O . HIS A 1 95 ? -7.918 0.255 -1.184 1.00 94.19 95 HIS A O 1
ATOM 745 N N . ASN A 1 96 ? -8.271 -1.304 0.374 1.00 94.38 96 ASN A N 1
ATOM 746 C CA . ASN A 1 96 ? -6.874 -1.697 0.465 1.00 94.38 96 ASN A CA 1
ATOM 747 C C . ASN A 1 96 ? -6.573 -2.838 -0.530 1.00 94.38 96 ASN A C 1
ATOM 749 O O . ASN A 1 96 ? -7.110 -3.940 -0.364 1.00 94.38 96 ASN A O 1
ATOM 753 N N . PRO A 1 97 ? -5.691 -2.633 -1.530 1.00 94.62 97 PRO 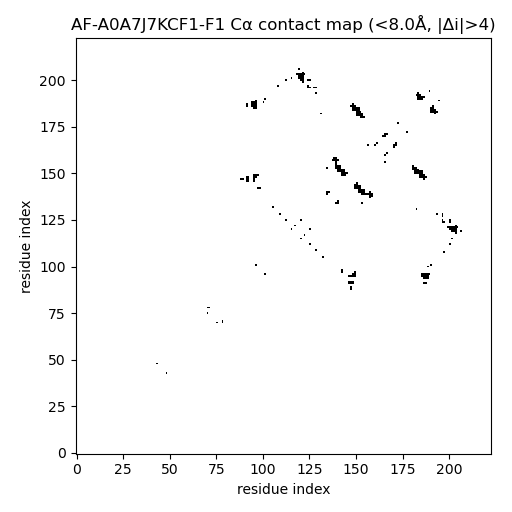A N 1
ATOM 754 C CA . PRO A 1 97 ? -5.514 -3.599 -2.606 1.00 94.62 97 PRO A CA 1
ATOM 755 C C . PRO A 1 97 ? -4.856 -4.909 -2.140 1.00 94.62 97 PRO A C 1
ATOM 757 O O . PRO A 1 97 ? -3.980 -4.961 -1.264 1.00 94.62 97 PRO A O 1
ATOM 760 N N . SER A 1 98 ? -5.296 -6.011 -2.749 1.00 94.25 98 SER A N 1
ATOM 761 C CA . SER A 1 98 ? -4.794 -7.366 -2.496 1.00 94.25 98 SER A CA 1
ATOM 762 C C . SER A 1 98 ? -3.634 -7.731 -3.430 1.00 94.25 98 SER A C 1
ATOM 764 O O . SER A 1 98 ? -3.408 -7.073 -4.441 1.00 94.25 98 SER A O 1
ATOM 766 N N . MET A 1 99 ? -2.907 -8.812 -3.122 1.00 94.00 99 MET A N 1
ATOM 767 C CA . MET A 1 99 ? -1.852 -9.315 -4.018 1.00 94.00 99 MET A CA 1
ATOM 768 C C . MET A 1 99 ? -2.424 -9.699 -5.391 1.00 94.00 99 MET A C 1
ATOM 770 O O . MET A 1 99 ? -1.833 -9.367 -6.405 1.00 94.00 99 MET A O 1
ATOM 774 N N . ALA A 1 100 ? -3.609 -10.316 -5.433 1.00 94.69 100 ALA A N 1
ATOM 775 C CA . ALA A 1 100 ? -4.259 -10.694 -6.688 1.00 94.69 100 ALA A CA 1
ATOM 776 C C . ALA A 1 100 ? -4.621 -9.475 -7.556 1.00 94.69 100 ALA A C 1
ATOM 778 O O . ALA A 1 100 ? -4.521 -9.539 -8.777 1.00 94.69 100 ALA A O 1
ATOM 779 N N . ASN A 1 101 ? -5.008 -8.353 -6.930 1.00 95.00 101 ASN A N 1
ATOM 780 C CA . ASN A 1 101 ? -5.215 -7.092 -7.646 1.00 95.00 101 ASN A CA 1
ATOM 781 C C . ASN A 1 101 ? -3.896 -6.629 -8.297 1.00 95.00 101 ASN A C 1
ATOM 783 O O . ASN A 1 101 ? -3.894 -6.307 -9.481 1.00 95.00 101 ASN A O 1
ATOM 787 N N . TYR A 1 102 ? -2.773 -6.688 -7.571 1.00 96.12 102 TYR A N 1
ATOM 788 C CA . TYR A 1 102 ? -1.466 -6.340 -8.137 1.00 96.12 102 TYR A CA 1
ATOM 789 C C . TYR A 1 102 ? -1.067 -7.214 -9.323 1.00 96.12 102 TYR A C 1
ATOM 791 O O . TYR A 1 102 ? -0.620 -6.698 -10.337 1.00 96.12 102 TYR A O 1
ATOM 799 N N . GLU A 1 103 ? -1.238 -8.531 -9.215 1.00 95.44 103 GLU A N 1
ATOM 800 C CA . GLU A 1 103 ? -0.895 -9.460 -10.298 1.00 95.44 103 GLU A CA 1
ATOM 801 C C . GLU A 1 103 ? -1.734 -9.197 -11.551 1.00 95.44 103 GLU A C 1
ATOM 803 O O . GLU A 1 103 ? -1.199 -9.177 -12.657 1.00 95.44 103 GLU A O 1
ATOM 808 N N . GLY A 1 104 ? -3.033 -8.925 -11.376 1.00 96.44 104 GLY A N 1
ATOM 809 C CA . GLY A 1 104 ? -3.903 -8.503 -12.471 1.00 96.44 104 GLY A CA 1
ATOM 810 C C . GLY A 1 104 ? -3.463 -7.175 -13.089 1.00 96.44 104 GLY A C 1
ATOM 811 O O . GLY A 1 104 ? -3.415 -7.055 -14.310 1.00 96.44 104 GLY A O 1
ATOM 812 N N . HIS A 1 105 ? -3.089 -6.195 -12.264 1.00 95.81 105 HIS A N 1
ATOM 813 C CA . HIS A 1 105 ? -2.603 -4.896 -12.727 1.00 95.81 105 HIS A CA 1
ATOM 814 C C . HIS A 1 105 ? -1.284 -5.011 -13.504 1.00 95.81 105 HIS A C 1
ATOM 816 O O . HIS A 1 105 ? -1.159 -4.447 -14.588 1.00 95.81 105 HIS A O 1
ATOM 822 N N . LEU A 1 106 ? -0.335 -5.799 -12.996 1.00 96.56 106 LEU A N 1
ATOM 823 C CA . LEU A 1 106 ? 0.940 -6.062 -13.658 1.00 96.56 106 LEU A CA 1
ATOM 824 C C . LEU A 1 106 ? 0.729 -6.765 -15.005 1.00 96.56 106 LEU A C 1
ATOM 826 O O . LEU A 1 106 ? 1.344 -6.380 -15.994 1.00 96.56 106 LEU A O 1
ATOM 830 N N . ALA A 1 107 ? -0.182 -7.741 -15.074 1.00 96.50 107 ALA A N 1
ATOM 831 C CA . ALA A 1 107 ? -0.524 -8.412 -16.325 1.00 96.50 107 ALA A CA 1
ATOM 832 C C . ALA A 1 107 ? -1.107 -7.441 -17.367 1.00 96.50 107 ALA A C 1
ATOM 834 O O . ALA A 1 107 ? -0.677 -7.459 -18.521 1.00 96.50 107 ALA A O 1
ATOM 835 N N . MET A 1 108 ? -2.029 -6.560 -16.964 1.00 96.56 108 MET A N 1
ATOM 836 C CA . MET A 1 108 ? -2.590 -5.530 -17.850 1.00 96.56 108 MET A CA 1
ATOM 837 C C . MET A 1 108 ? -1.501 -4.606 -18.396 1.00 96.56 108 MET A C 1
ATOM 839 O O . MET A 1 108 ? -1.362 -4.474 -19.605 1.00 96.56 108 MET A O 1
ATOM 843 N N . ILE A 1 109 ? -0.652 -4.078 -17.516 1.00 95.62 109 ILE A N 1
ATOM 844 C CA . ILE A 1 109 ? 0.470 -3.213 -17.894 1.00 95.62 109 ILE A CA 1
ATOM 845 C C . ILE A 1 109 ? 1.412 -3.895 -18.885 1.00 95.62 109 ILE A C 1
ATOM 847 O O . ILE A 1 109 ? 1.858 -3.283 -19.852 1.00 95.62 109 ILE A O 1
ATOM 851 N N . THR A 1 110 ? 1.721 -5.174 -18.674 1.00 95.31 110 THR A N 1
ATOM 852 C CA . THR A 1 110 ? 2.591 -5.903 -19.604 1.00 95.31 110 THR A CA 1
ATOM 853 C C . THR A 1 110 ? 1.947 -6.106 -20.973 1.00 95.31 110 THR A C 1
ATOM 855 O O . THR A 1 110 ? 2.667 -6.129 -21.970 1.00 95.31 110 THR A O 1
ATOM 858 N N . CYS A 1 111 ? 0.615 -6.220 -21.038 1.00 95.94 111 CYS A N 1
ATOM 859 C CA . CYS A 1 111 ? -0.116 -6.244 -22.303 1.00 95.94 111 CYS A CA 1
ATOM 860 C C . CYS A 1 111 ? -0.040 -4.876 -22.987 1.00 95.94 111 CYS A C 1
ATOM 862 O O . CYS A 1 111 ? 0.388 -4.819 -24.136 1.00 95.94 111 CYS A O 1
ATOM 864 N N . ASP A 1 112 ? -0.329 -3.792 -22.264 1.00 95.12 112 ASP A N 1
ATOM 865 C CA . ASP A 1 112 ? -0.244 -2.417 -22.778 1.00 95.12 112 ASP A CA 1
ATOM 866 C C . ASP A 1 112 ? 1.173 -2.107 -23.303 1.00 95.12 112 ASP A C 1
ATOM 868 O O . ASP A 1 112 ? 1.358 -1.540 -24.379 1.00 95.12 112 ASP A O 1
ATOM 872 N N . GLN A 1 113 ? 2.209 -2.564 -22.592 1.00 94.00 113 GLN A N 1
ATOM 873 C CA . GLN A 1 113 ? 3.600 -2.429 -23.023 1.00 94.00 113 GLN A CA 1
ATOM 874 C C . GLN A 1 113 ? 3.924 -3.260 -24.277 1.00 94.00 113 GLN A C 1
ATOM 876 O O . GLN A 1 113 ? 4.802 -2.877 -25.053 1.00 94.00 113 GLN A O 1
ATOM 881 N N . ALA A 1 114 ? 3.258 -4.400 -24.475 1.00 92.88 114 ALA A N 1
ATOM 882 C CA . ALA A 1 114 ? 3.451 -5.263 -25.638 1.00 92.88 114 ALA A CA 1
ATOM 883 C C . ALA A 1 114 ? 2.773 -4.722 -26.908 1.00 92.88 114 ALA A C 1
ATOM 885 O O . ALA A 1 114 ? 3.201 -5.066 -28.011 1.00 92.88 114 ALA A O 1
ATOM 886 N N . GLU A 1 115 ? 1.755 -3.868 -26.771 1.00 93.62 115 GLU A N 1
ATOM 887 C CA . GLU A 1 115 ? 1.122 -3.173 -27.901 1.00 93.62 115 GLU A CA 1
ATOM 888 C C . GLU A 1 115 ? 2.058 -2.136 -28.540 1.00 93.62 115 GLU A C 1
ATOM 890 O O . GLU A 1 115 ? 1.968 -1.854 -29.738 1.00 93.62 115 GLU A O 1
ATOM 895 N N . VAL A 1 116 ? 2.996 -1.597 -27.758 1.00 93.38 116 VAL A N 1
ATOM 896 C CA . VAL A 1 116 ? 3.926 -0.552 -28.185 1.00 93.38 116 VAL A CA 1
ATOM 897 C C . VAL A 1 116 ? 5.241 -1.155 -28.692 1.00 93.38 116 VAL A C 1
ATOM 899 O O . VAL A 1 116 ? 5.886 -1.984 -28.047 1.00 93.38 116 VAL A O 1
ATOM 902 N N . GLY A 1 117 ? 5.684 -0.704 -29.867 1.00 91.38 117 GLY A N 1
ATOM 903 C CA . GLY A 1 117 ? 6.933 -1.157 -30.478 1.00 91.38 117 GLY A CA 1
ATOM 904 C C . GLY A 1 117 ? 8.183 -0.774 -29.674 1.00 91.38 117 GLY A C 1
ATOM 905 O O . GLY A 1 117 ? 8.262 0.287 -29.056 1.00 91.38 117 GLY A O 1
ATOM 906 N N . ASN A 1 118 ? 9.223 -1.612 -29.746 1.00 89.25 118 ASN A N 1
ATOM 907 C CA . ASN A 1 118 ? 10.474 -1.406 -29.001 1.00 89.25 118 ASN A CA 1
ATOM 908 C C . ASN A 1 118 ? 11.211 -0.096 -29.332 1.00 89.25 118 ASN A C 1
ATOM 910 O O . ASN A 1 118 ? 12.011 0.352 -28.518 1.00 89.25 118 ASN A O 1
ATOM 914 N N . THR A 1 119 ? 10.987 0.485 -30.512 1.00 89.00 119 THR A N 1
ATOM 915 C CA . THR A 1 119 ? 11.679 1.698 -30.978 1.00 89.00 119 THR A CA 1
ATOM 916 C C . THR A 1 119 ? 11.084 2.986 -30.420 1.00 89.00 119 THR A C 1
ATOM 918 O O . THR A 1 119 ? 11.831 3.929 -30.190 1.00 89.00 119 THR A O 1
ATOM 921 N N . ILE A 1 120 ? 9.769 3.004 -30.192 1.00 90.19 120 ILE A N 1
ATOM 922 C CA . ILE A 1 120 ? 9.009 4.196 -29.784 1.00 90.19 120 ILE A CA 1
ATOM 923 C C . ILE A 1 120 ? 8.812 4.288 -28.268 1.00 90.19 120 ILE A C 1
ATOM 925 O O . ILE A 1 120 ? 8.520 5.354 -27.744 1.00 90.19 120 ILE A O 1
ATOM 929 N N . ARG A 1 121 ? 9.006 3.187 -27.535 1.00 92.75 121 ARG A N 1
ATOM 930 C CA . ARG A 1 121 ? 8.817 3.146 -26.080 1.00 92.75 121 ARG A CA 1
ATOM 931 C C . ARG A 1 121 ? 10.012 3.690 -25.295 1.00 92.75 121 ARG A C 1
ATOM 933 O O . ARG A 1 121 ? 11.171 3.534 -25.688 1.00 92.75 121 ARG A O 1
ATOM 940 N N . ASN A 1 122 ? 9.739 4.214 -24.106 1.00 93.50 122 ASN A N 1
ATOM 941 C CA . ASN A 1 122 ? 10.758 4.592 -23.139 1.00 93.50 122 ASN A CA 1
ATOM 942 C C . ASN A 1 122 ? 11.451 3.347 -22.559 1.00 93.50 122 ASN A C 1
ATOM 944 O O . ASN A 1 122 ? 10.850 2.562 -21.819 1.00 93.50 122 ASN A O 1
ATOM 948 N N . THR A 1 123 ? 12.738 3.177 -22.869 1.00 92.38 123 THR A N 1
ATOM 949 C CA . THR A 1 123 ? 13.502 1.987 -22.464 1.00 92.38 123 THR A CA 1
ATOM 950 C C . THR A 1 123 ? 13.671 1.887 -20.946 1.00 92.38 123 THR A C 1
ATOM 952 O O . THR A 1 123 ? 13.562 0.789 -20.407 1.00 92.38 123 THR A O 1
ATOM 955 N N . GLU A 1 124 ? 13.876 3.002 -20.241 1.00 92.81 124 GLU A N 1
ATOM 956 C CA . GLU A 1 124 ? 14.100 2.988 -18.789 1.00 92.81 124 GLU A CA 1
ATOM 957 C C . GLU A 1 124 ? 12.849 2.533 -18.037 1.00 92.81 124 GLU A C 1
ATOM 959 O O . GLU A 1 124 ? 12.906 1.635 -17.197 1.00 92.81 124 GLU A O 1
ATOM 964 N N . LYS A 1 125 ? 11.694 3.109 -18.384 1.00 93.19 125 LYS A N 1
ATOM 965 C CA . LYS A 1 125 ? 10.398 2.771 -17.779 1.00 93.19 125 LYS A CA 1
ATOM 966 C C . LYS A 1 125 ? 10.023 1.312 -18.040 1.00 93.19 125 LYS A C 1
ATOM 968 O O . LYS A 1 125 ? 9.674 0.582 -17.114 1.00 93.19 125 LYS A O 1
ATOM 973 N N . CYS A 1 126 ? 10.196 0.869 -19.285 1.00 94.06 126 CYS A N 1
ATOM 974 C CA . CYS A 1 126 ? 9.962 -0.513 -19.693 1.00 94.06 126 CYS A CA 1
ATOM 975 C C . CYS A 1 126 ? 10.853 -1.510 -18.939 1.00 94.06 126 CYS A C 1
ATOM 977 O O . CYS A 1 126 ? 10.390 -2.589 -18.572 1.00 94.06 126 CYS A O 1
ATOM 979 N N . GLN A 1 127 ? 12.121 -1.164 -18.695 1.00 94.38 127 GLN A N 1
ATOM 980 C CA . GLN A 1 127 ? 13.044 -2.005 -17.929 1.00 94.38 127 GLN A CA 1
ATOM 981 C C . GLN A 1 127 ? 12.633 -2.132 -16.459 1.00 94.38 127 GLN A C 1
ATOM 983 O O . GLN A 1 127 ? 12.755 -3.220 -15.901 1.00 94.38 127 GLN A O 1
ATOM 988 N N . GLN A 1 128 ? 12.115 -1.064 -15.840 1.00 94.44 128 GLN A N 1
ATOM 989 C CA . GLN A 1 128 ? 11.599 -1.127 -14.465 1.00 94.44 128 GLN A CA 1
ATOM 990 C C . GLN A 1 128 ? 10.397 -2.072 -14.356 1.00 94.44 128 GLN A C 1
ATOM 992 O O . GLN A 1 128 ? 10.350 -2.922 -13.475 1.00 94.44 128 GLN A O 1
ATOM 997 N N . ILE A 1 129 ? 9.441 -1.984 -15.279 1.00 95.44 129 ILE A N 1
ATOM 998 C CA . ILE A 1 129 ? 8.283 -2.891 -15.290 1.00 95.44 129 ILE A CA 1
ATOM 999 C C . ILE A 1 129 ? 8.735 -4.339 -15.534 1.00 95.44 129 ILE A C 1
ATOM 1001 O O . ILE A 1 129 ? 8.275 -5.266 -14.866 1.00 95.44 129 ILE A O 1
ATOM 1005 N N . GLN A 1 130 ? 9.683 -4.542 -16.452 1.00 95.06 130 GLN A N 1
ATOM 1006 C CA . GLN A 1 130 ? 10.215 -5.866 -16.763 1.00 95.06 130 GLN A CA 1
ATOM 1007 C C . GLN A 1 130 ? 10.970 -6.495 -15.582 1.00 95.06 130 GLN A C 1
ATOM 1009 O O . GLN A 1 130 ? 10.826 -7.696 -15.353 1.00 95.06 130 GLN A O 1
ATOM 1014 N N . SER A 1 131 ? 11.736 -5.719 -14.810 1.00 95.69 131 SER A N 1
ATOM 1015 C CA . SER A 1 131 ? 12.425 -6.231 -13.617 1.00 95.69 131 SER A CA 1
ATOM 1016 C C . SER A 1 131 ? 11.431 -6.623 -12.520 1.00 95.69 131 SER A C 1
ATOM 1018 O O . SER A 1 131 ? 11.572 -7.676 -11.895 1.00 95.69 131 SER A O 1
ATOM 1020 N N . ILE A 1 132 ? 10.361 -5.844 -12.341 1.00 96.38 132 ILE A N 1
ATOM 1021 C CA . ILE A 1 132 ? 9.255 -6.182 -11.436 1.00 96.38 132 ILE A CA 1
ATOM 1022 C C . ILE A 1 132 ? 8.594 -7.500 -11.859 1.00 96.38 132 ILE A C 1
ATOM 1024 O O . ILE A 1 132 ? 8.389 -8.383 -11.021 1.00 96.38 132 ILE A O 1
ATOM 1028 N N . LEU A 1 133 ? 8.309 -7.665 -13.153 1.00 96.44 133 LEU A N 1
ATOM 1029 C CA . LEU A 1 133 ? 7.757 -8.904 -13.700 1.00 96.44 133 LEU A CA 1
ATOM 1030 C C . LEU A 1 133 ? 8.705 -10.090 -13.491 1.00 96.44 133 LEU A C 1
ATOM 1032 O O . LEU A 1 133 ? 8.268 -11.174 -13.116 1.00 96.44 133 LEU A O 1
ATOM 1036 N N . GLU A 1 134 ? 10.010 -9.897 -13.660 1.00 96.19 134 GLU A N 1
ATOM 1037 C CA . GLU A 1 134 ? 11.002 -10.932 -13.377 1.00 96.19 134 GLU A CA 1
ATOM 1038 C C . GLU A 1 134 ? 10.978 -11.350 -11.894 1.00 96.19 134 GLU A C 1
ATOM 1040 O O . GLU A 1 134 ? 11.035 -12.541 -11.570 1.00 96.19 134 GLU A O 1
ATOM 1045 N N . HIS A 1 135 ? 10.855 -10.398 -10.967 1.00 95.38 135 HIS A N 1
ATOM 1046 C CA . HIS A 1 135 ? 10.697 -10.701 -9.543 1.00 95.38 135 HIS A CA 1
ATOM 1047 C C . HIS A 1 135 ? 9.381 -11.433 -9.240 1.00 95.38 135 HIS A C 1
ATOM 1049 O O . HIS A 1 135 ? 9.364 -12.316 -8.371 1.00 95.38 135 HIS A O 1
ATOM 1055 N N . HIS A 1 136 ? 8.300 -11.107 -9.958 1.00 95.56 136 HIS A N 1
ATOM 1056 C CA . HIS A 1 136 ? 7.019 -11.813 -9.876 1.00 95.56 136 HIS A CA 1
ATOM 1057 C C . HIS A 1 136 ? 7.150 -13.267 -1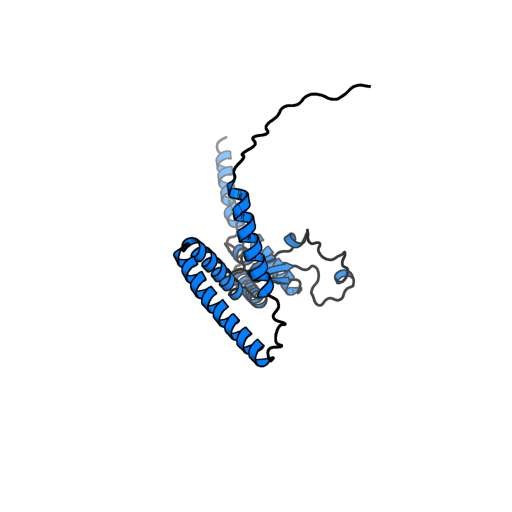0.334 1.00 95.56 136 HIS A C 1
ATOM 1059 O O . HIS A 1 136 ? 6.839 -14.171 -9.558 1.00 95.56 136 HIS A O 1
ATOM 1065 N N . CYS A 1 137 ? 7.713 -13.497 -11.522 1.00 94.62 137 CYS A N 1
ATOM 1066 C CA . CYS A 1 137 ? 7.939 -14.826 -12.095 1.00 94.62 137 CYS A CA 1
ATOM 1067 C C . CYS A 1 137 ? 8.795 -15.717 -11.185 1.00 94.62 137 CYS A C 1
ATOM 1069 O O . CYS A 1 137 ? 8.542 -16.914 -11.058 1.00 94.62 137 CYS A O 1
ATOM 1071 N N . HIS A 1 138 ? 9.782 -15.139 -10.496 1.00 93.62 138 HIS A N 1
ATOM 1072 C CA . HIS A 1 138 ? 10.597 -15.865 -9.522 1.00 93.62 138 HIS A CA 1
ATOM 1073 C C . HIS A 1 138 ? 9.890 -16.129 -8.178 1.00 93.62 138 HIS A C 1
ATOM 1075 O O . HIS A 1 138 ? 10.449 -16.811 -7.319 1.00 93.62 138 HIS A O 1
ATOM 1081 N N . GLY A 1 139 ? 8.685 -15.598 -7.952 1.00 93.69 139 GLY A N 1
ATOM 1082 C CA . GLY A 1 139 ? 7.951 -15.732 -6.690 1.00 93.69 139 GLY A CA 1
ATOM 1083 C C . GLY A 1 139 ? 8.586 -14.960 -5.529 1.00 93.69 139 GLY A C 1
ATOM 1084 O O . GLY A 1 139 ? 8.452 -15.359 -4.367 1.00 93.69 139 GLY A O 1
ATOM 1085 N N . ARG A 1 140 ? 9.321 -13.884 -5.840 1.00 93.19 140 ARG A N 1
ATOM 1086 C CA . ARG A 1 140 ? 10.073 -13.068 -4.872 1.00 93.19 140 ARG A CA 1
ATOM 1087 C C . ARG A 1 140 ? 9.290 -11.867 -4.344 1.00 93.19 140 ARG A C 1
ATOM 1089 O O . ARG A 1 140 ? 9.639 -11.339 -3.289 1.00 93.19 140 ARG A O 1
ATOM 1096 N N . LEU A 1 141 ? 8.216 -11.464 -5.019 1.00 95.19 141 LEU A N 1
ATOM 1097 C CA . LEU A 1 141 ? 7.346 -10.380 -4.565 1.00 95.19 141 LEU A CA 1
ATOM 1098 C C . LEU A 1 141 ? 6.495 -10.796 -3.367 1.00 95.19 141 LEU A C 1
ATOM 1100 O O . LEU A 1 141 ? 5.881 -11.864 -3.347 1.00 95.19 141 LEU A O 1
ATOM 1104 N N . ARG A 1 142 ? 6.434 -9.924 -2.362 1.00 93.44 142 ARG A N 1
ATOM 1105 C CA . ARG A 1 142 ? 5.628 -10.134 -1.161 1.00 93.44 142 ARG A CA 1
ATOM 1106 C C . ARG A 1 142 ? 4.828 -8.883 -0.836 1.00 93.44 142 ARG A C 1
ATOM 1108 O O . ARG A 1 142 ? 5.341 -7.769 -0.882 1.00 93.44 142 ARG A O 1
ATOM 1115 N N . ARG A 1 143 ? 3.573 -9.091 -0.436 1.00 94.44 143 ARG A N 1
ATOM 1116 C CA . ARG A 1 143 ? 2.698 -8.030 0.069 1.00 94.44 143 ARG A CA 1
ATOM 1117 C C . ARG A 1 143 ? 2.807 -7.931 1.585 1.00 94.44 143 ARG A C 1
ATOM 1119 O O . ARG A 1 143 ? 2.583 -8.913 2.293 1.00 94.44 143 ARG A O 1
ATOM 1126 N N . PHE A 1 144 ? 3.063 -6.731 2.077 1.00 94.56 144 PHE A N 1
ATOM 1127 C CA . PHE A 1 144 ? 2.905 -6.352 3.473 1.00 94.56 144 PHE A CA 1
ATOM 1128 C C . PHE A 1 144 ? 1.744 -5.361 3.590 1.00 94.56 144 PHE A C 1
ATOM 1130 O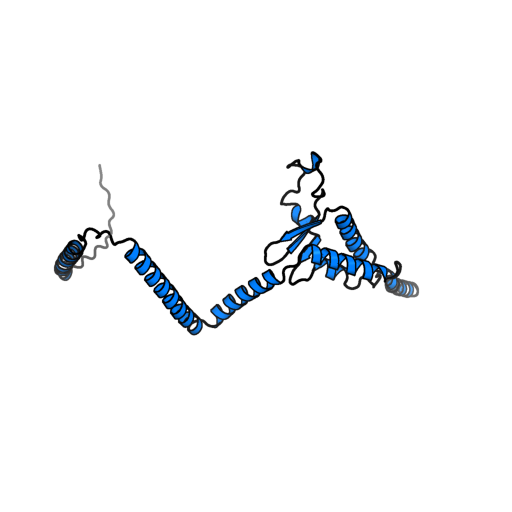 O . PHE A 1 144 ? 1.628 -4.451 2.776 1.00 94.56 144 PHE A O 1
ATOM 1137 N N . THR A 1 145 ? 0.862 -5.525 4.576 1.00 93.81 145 THR A N 1
ATOM 1138 C CA . THR A 1 145 ? -0.289 -4.630 4.745 1.00 93.81 145 THR A CA 1
ATOM 1139 C C . THR A 1 145 ? -0.255 -3.925 6.094 1.00 93.81 145 THR A C 1
ATOM 1141 O O . THR A 1 145 ? -0.092 -4.566 7.129 1.00 93.81 145 THR A O 1
ATOM 1144 N N . PHE A 1 146 ? -0.432 -2.604 6.074 1.00 92.69 146 PHE A N 1
ATOM 1145 C CA . PHE A 1 146 ? -0.535 -1.750 7.261 1.00 92.69 146 PHE A CA 1
ATOM 1146 C C . PHE A 1 146 ? -1.998 -1.434 7.619 1.00 92.69 146 PHE A C 1
ATOM 1148 O O . PHE A 1 146 ? -2.277 -0.555 8.431 1.00 92.69 146 PHE A O 1
ATOM 1155 N N . GLY A 1 147 ? -2.957 -2.116 6.985 1.00 91.00 147 GLY A N 1
ATOM 1156 C CA . GLY A 1 147 ? -4.387 -1.848 7.122 1.00 91.00 147 GLY A CA 1
ATOM 1157 C C . GLY A 1 147 ? -4.863 -0.741 6.184 1.00 91.00 147 GLY A C 1
ATOM 1158 O O . GLY A 1 147 ? -5.682 -1.019 5.319 1.00 91.00 147 GLY A O 1
ATOM 1159 N N . LEU A 1 148 ? -4.337 0.482 6.323 1.00 92.50 148 LEU A N 1
ATOM 1160 C CA . LEU A 1 148 ? -4.743 1.635 5.494 1.00 92.50 148 LEU A CA 1
ATOM 1161 C C . LEU A 1 148 ? -4.111 1.645 4.097 1.00 92.50 148 LEU A C 1
ATOM 1163 O O . LEU A 1 148 ? -4.649 2.242 3.171 1.00 92.50 148 LEU A O 1
ATOM 1167 N N . PHE A 1 149 ? -2.945 1.024 3.966 1.00 94.38 149 PHE A N 1
ATOM 1168 C CA . PHE A 1 149 ? -2.220 0.894 2.711 1.00 94.38 149 PHE A CA 1
ATOM 1169 C C . PHE A 1 149 ? -1.492 -0.447 2.677 1.00 94.38 149 PHE A C 1
ATOM 1171 O O . PHE A 1 149 ? -1.265 -1.094 3.712 1.00 94.38 149 PHE A O 1
ATOM 1178 N N . SER A 1 150 ? -1.122 -0.864 1.475 1.00 95.56 150 SER A N 1
ATOM 1179 C CA . SER A 1 150 ? -0.311 -2.053 1.242 1.00 95.56 150 SER A CA 1
ATOM 1180 C C . SER A 1 150 ? 1.009 -1.666 0.599 1.00 95.56 150 SER A C 1
ATOM 1182 O O . SER A 1 150 ? 1.097 -0.690 -0.132 1.00 95.56 150 SER A O 1
ATOM 1184 N N . VAL A 1 151 ? 2.049 -2.430 0.893 1.00 96.56 151 VAL A N 1
ATOM 1185 C CA . VAL A 1 151 ? 3.387 -2.246 0.341 1.00 96.56 151 VAL A CA 1
ATOM 1186 C C . VAL A 1 151 ? 3.826 -3.561 -0.274 1.00 96.56 151 VAL A C 1
ATOM 1188 O O . VAL A 1 151 ? 3.662 -4.624 0.331 1.00 96.56 151 VAL A O 1
ATOM 1191 N N . ILE A 1 152 ? 4.383 -3.488 -1.472 1.00 96.75 152 ILE A N 1
ATOM 1192 C CA . ILE A 1 152 ? 5.008 -4.613 -2.154 1.00 96.75 152 ILE A CA 1
ATOM 1193 C C . ILE A 1 152 ? 6.510 -4.445 -2.047 1.00 96.75 152 ILE A C 1
ATOM 1195 O O . ILE A 1 152 ? 7.049 -3.371 -2.304 1.00 96.75 152 ILE A O 1
ATOM 1199 N N . TRP A 1 153 ? 7.181 -5.518 -1.660 1.00 95.62 153 TRP A N 1
ATOM 1200 C CA . TRP A 1 153 ? 8.628 -5.551 -1.531 1.00 95.62 153 TRP A CA 1
ATOM 1201 C C . TRP A 1 153 ? 9.194 -6.831 -2.146 1.00 95.62 153 TRP A C 1
ATOM 1203 O O . TRP A 1 153 ? 8.498 -7.850 -2.242 1.00 95.62 153 TRP A O 1
ATOM 1213 N N . VAL A 1 154 ? 10.456 -6.771 -2.571 1.00 95.12 154 VAL A N 1
ATOM 1214 C CA . VAL A 1 154 ? 11.189 -7.919 -3.120 1.00 95.12 154 VAL A CA 1
ATOM 1215 C C . VAL A 1 154 ? 11.935 -8.631 -2.004 1.00 95.12 154 VAL A C 1
ATOM 1217 O O . VAL A 1 154 ? 12.747 -8.035 -1.303 1.00 95.12 154 VAL A O 1
ATOM 1220 N N . SER A 1 155 ? 11.700 -9.930 -1.865 1.00 92.38 155 SER A N 1
ATOM 1221 C CA . SER A 1 155 ? 12.529 -10.799 -1.038 1.00 92.38 155 SER A CA 1
ATOM 1222 C C . SER A 1 155 ? 13.649 -11.411 -1.874 1.00 92.38 155 SER A C 1
ATOM 1224 O O . SER A 1 155 ? 13.429 -11.783 -3.023 1.00 92.38 155 SER A O 1
ATOM 1226 N N . GLU A 1 156 ? 14.837 -11.571 -1.295 1.00 90.19 156 GLU A N 1
ATOM 1227 C CA . GLU A 1 156 ? 15.957 -12.255 -1.959 1.00 90.19 156 GLU A CA 1
ATOM 1228 C C . GLU A 1 156 ? 15.597 -13.688 -2.369 1.00 90.19 156 GLU A C 1
ATOM 1230 O O . GLU A 1 156 ? 15.952 -14.134 -3.460 1.00 90.19 156 GLU A O 1
ATOM 1235 N N . TYR A 1 157 ? 14.809 -14.368 -1.531 1.00 90.50 157 TYR A N 1
ATOM 1236 C CA . TYR A 1 157 ? 14.424 -15.762 -1.705 1.00 90.50 157 TYR A CA 1
ATOM 1237 C C . TYR A 1 157 ? 12.897 -15.934 -1.791 1.00 90.50 157 TYR A C 1
ATOM 1239 O O . TYR A 1 157 ? 12.137 -15.306 -1.032 1.00 90.50 157 TYR A O 1
ATOM 1247 N N . PRO A 1 158 ? 12.405 -16.818 -2.677 1.00 90.88 158 PRO A N 1
ATOM 1248 C CA . PRO A 1 158 ? 10.985 -17.130 -2.733 1.00 90.88 158 PRO A CA 1
ATOM 1249 C C . PRO A 1 158 ? 10.533 -17.886 -1.478 1.00 90.88 158 PRO A C 1
ATOM 1251 O O . PRO A 1 158 ? 11.317 -18.531 -0.791 1.00 90.88 158 PRO A O 1
ATOM 1254 N N . LYS A 1 159 ? 9.238 -17.821 -1.156 1.00 86.06 159 LYS A N 1
ATOM 1255 C CA . LYS A 1 159 ? 8.702 -18.397 0.095 1.00 86.06 159 LYS A CA 1
ATOM 1256 C C . LYS A 1 159 ? 8.809 -19.929 0.172 1.00 86.06 159 LYS A C 1
ATOM 1258 O O . LYS A 1 159 ? 8.804 -20.476 1.266 1.00 86.06 159 LYS A O 1
ATOM 1263 N N . TYR A 1 160 ? 8.850 -20.607 -0.972 1.00 88.44 160 TYR A N 1
ATOM 1264 C CA . TYR A 1 160 ? 8.834 -22.069 -1.063 1.00 88.44 160 TYR A CA 1
ATOM 1265 C C . TYR A 1 160 ? 10.229 -22.708 -1.023 1.00 88.44 160 TYR A C 1
ATOM 1267 O O . TYR A 1 160 ? 10.331 -23.929 -1.110 1.00 88.44 160 TYR A O 1
ATOM 1275 N N . ILE A 1 161 ? 11.297 -21.909 -0.939 1.00 89.88 161 ILE A N 1
ATOM 1276 C CA . ILE A 1 161 ? 12.665 -22.422 -0.960 1.00 89.88 161 ILE A CA 1
ATOM 1277 C C . ILE A 1 161 ? 13.136 -22.761 0.454 1.00 89.88 161 ILE A C 1
ATOM 1279 O O . ILE A 1 161 ? 12.973 -21.961 1.372 1.00 89.88 161 ILE A O 1
ATOM 1283 N N . ASP A 1 162 ? 13.734 -23.942 0.611 1.00 88.69 162 ASP A N 1
ATOM 1284 C CA . ASP A 1 162 ? 14.187 -24.466 1.906 1.00 88.69 162 ASP A CA 1
ATOM 128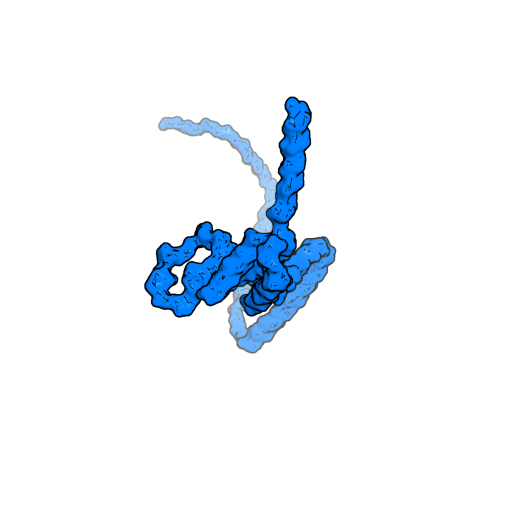5 C C . ASP A 1 162 ? 15.714 -24.631 1.959 1.00 88.69 162 ASP A C 1
ATOM 1287 O O . ASP A 1 162 ? 16.250 -25.606 2.481 1.00 88.69 162 ASP A O 1
ATOM 1291 N N . LEU A 1 163 ? 16.443 -23.689 1.349 1.00 91.00 163 LEU A N 1
ATOM 1292 C CA . LEU A 1 163 ? 17.900 -23.642 1.462 1.00 91.00 163 LEU A CA 1
ATOM 1293 C C . LEU A 1 163 ? 18.311 -23.066 2.820 1.00 91.00 163 LEU A C 1
ATOM 1295 O O . LEU A 1 163 ? 17.703 -22.122 3.323 1.00 91.00 163 LEU A O 1
ATOM 1299 N N . TYR A 1 164 ? 19.413 -23.583 3.367 1.00 90.44 164 TYR A N 1
ATOM 1300 C CA . TYR A 1 164 ? 20.011 -23.080 4.606 1.00 90.44 164 TYR A CA 1
ATOM 1301 C C . TYR A 1 164 ? 20.278 -21.565 4.556 1.00 90.44 164 TYR A C 1
ATOM 1303 O O . TYR A 1 164 ? 19.997 -20.854 5.518 1.00 90.44 164 TYR A O 1
ATOM 1311 N N . GLU A 1 165 ? 20.746 -21.056 3.413 1.00 88.81 165 GLU A N 1
ATOM 1312 C CA . GLU A 1 165 ? 21.002 -19.625 3.196 1.00 88.81 165 GLU A CA 1
ATOM 1313 C C . GLU A 1 165 ? 19.737 -18.772 3.356 1.00 88.81 165 GLU A C 1
ATOM 1315 O O . GLU A 1 165 ? 19.790 -17.712 3.972 1.00 88.81 165 GLU A O 1
ATOM 1320 N N . ALA A 1 166 ? 18.582 -19.265 2.899 1.00 88.06 166 ALA A N 1
ATOM 1321 C CA . ALA A 1 166 ? 17.304 -18.567 3.033 1.00 88.06 166 ALA A CA 1
ATOM 1322 C C . ALA A 1 166 ? 16.768 -18.581 4.480 1.00 88.06 166 ALA A C 1
ATOM 1324 O O . ALA A 1 166 ? 16.036 -17.676 4.895 1.00 88.06 166 ALA A O 1
ATOM 1325 N N . GLN A 1 167 ? 17.127 -19.603 5.264 1.00 87.00 167 GLN A N 1
ATOM 1326 C CA . GLN A 1 167 ? 16.739 -19.723 6.672 1.00 87.00 167 GLN A CA 1
ATOM 1327 C C . GLN A 1 167 ? 17.664 -18.952 7.628 1.00 87.00 167 GLN A C 1
ATOM 1329 O O . GLN A 1 167 ? 17.260 -18.631 8.750 1.00 87.00 167 GLN A O 1
ATOM 1334 N N . CYS A 1 168 ? 18.899 -18.666 7.213 1.00 88.50 168 CYS A N 1
ATOM 1335 C CA . CYS A 1 168 ? 19.895 -18.007 8.048 1.00 88.50 168 CYS A CA 1
ATOM 1336 C C . CYS A 1 168 ? 19.479 -16.566 8.391 1.00 88.50 168 CYS A C 1
ATOM 1338 O O . CYS A 1 168 ? 19.268 -15.740 7.507 1.00 88.50 168 CYS A O 1
ATOM 1340 N N . LYS A 1 169 ? 19.400 -16.239 9.689 1.00 83.56 169 LYS A N 1
ATOM 1341 C CA . LYS A 1 169 ? 18.975 -14.908 10.169 1.00 83.56 169 LYS A CA 1
ATOM 1342 C C . LYS A 1 169 ? 19.934 -13.786 9.781 1.00 83.56 169 LYS A C 1
ATOM 1344 O O . LYS A 1 169 ? 19.484 -12.664 9.594 1.00 83.56 169 LYS A O 1
ATOM 1349 N N . ASP A 1 170 ? 21.220 -14.096 9.662 1.00 84.31 170 ASP A N 1
ATOM 1350 C CA . ASP A 1 170 ? 22.256 -13.105 9.354 1.00 84.31 170 ASP A CA 1
ATOM 1351 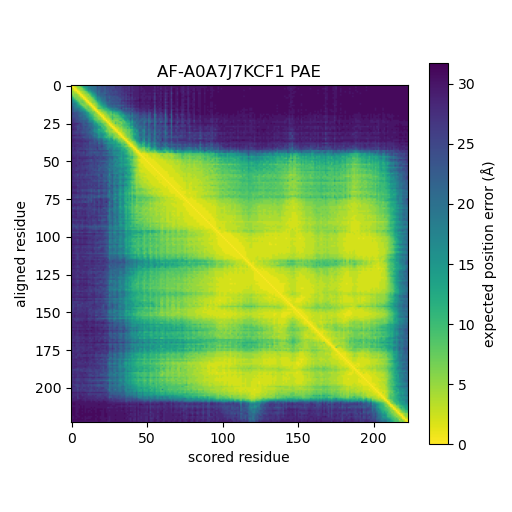C C . ASP A 1 170 ? 22.302 -12.754 7.859 1.00 84.31 170 ASP A C 1
ATOM 1353 O O . ASP A 1 170 ? 22.829 -11.711 7.488 1.00 84.31 170 ASP A O 1
ATOM 1357 N N . VAL A 1 171 ? 21.740 -13.620 7.005 1.00 83.75 171 VAL A N 1
ATOM 1358 C CA . VAL A 1 171 ? 21.598 -13.393 5.554 1.00 83.75 171 VAL A CA 1
ATOM 1359 C C . VAL A 1 171 ? 20.293 -12.656 5.245 1.00 83.75 171 VAL A C 1
ATOM 1361 O O . VAL A 1 171 ? 20.163 -12.024 4.205 1.00 83.75 171 VAL A O 1
ATOM 1364 N N . GLN A 1 172 ? 19.312 -12.707 6.148 1.00 82.12 172 GLN A N 1
ATOM 1365 C CA . GLN A 1 172 ? 18.053 -12.001 5.953 1.00 82.12 172 GLN A CA 1
ATOM 1366 C C . GLN A 1 172 ? 18.251 -10.485 5.980 1.00 82.12 172 GLN A C 1
ATOM 1368 O O . GLN A 1 172 ? 19.076 -9.942 6.714 1.00 82.12 172 GLN A O 1
ATOM 1373 N N . MET A 1 173 ? 17.411 -9.804 5.202 1.00 83.00 173 MET A N 1
ATOM 1374 C CA . MET A 1 173 ? 17.404 -8.351 5.108 1.00 83.00 173 MET A CA 1
ATOM 1375 C C . MET A 1 173 ? 17.395 -7.686 6.492 1.00 83.00 173 MET A C 1
ATOM 1377 O O . MET A 1 173 ? 16.562 -7.972 7.359 1.00 83.00 173 MET 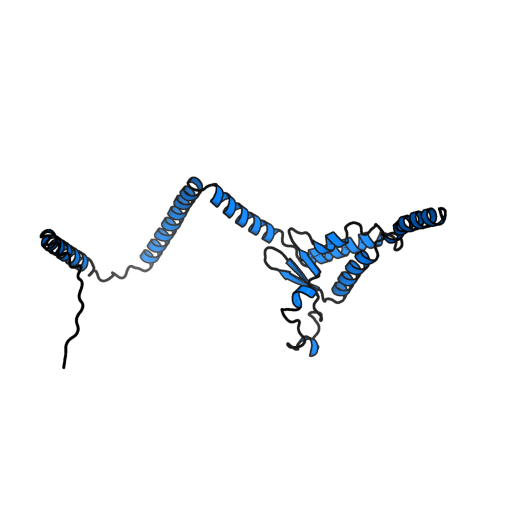A O 1
ATOM 1381 N N . THR A 1 174 ? 18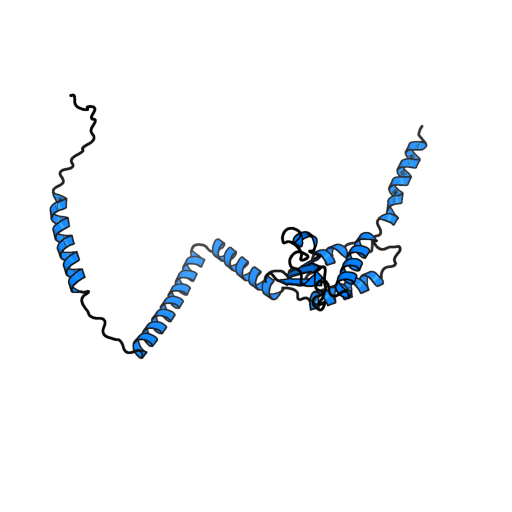.307 -6.740 6.683 1.00 86.62 174 THR A N 1
ATOM 1382 C CA . THR A 1 174 ? 18.315 -5.910 7.887 1.00 86.62 174 THR A CA 1
ATOM 1383 C C . THR A 1 174 ? 17.237 -4.828 7.773 1.00 86.62 174 THR A C 1
ATOM 1385 O O . THR A 1 174 ? 16.998 -4.278 6.697 1.00 86.62 174 THR A O 1
ATOM 1388 N N . TRP A 1 175 ? 16.612 -4.448 8.893 1.00 85.56 175 TRP A N 1
ATOM 1389 C CA . TRP A 1 175 ? 15.575 -3.402 8.929 1.00 85.56 175 TRP A CA 1
ATOM 1390 C C . TRP A 1 175 ? 16.011 -2.057 8.318 1.00 85.56 175 TRP A C 1
ATOM 1392 O O . TRP A 1 175 ? 15.173 -1.331 7.793 1.00 85.56 175 TRP A O 1
ATOM 1402 N N . GLY A 1 176 ? 17.308 -1.729 8.352 1.00 89.75 176 GLY A N 1
ATOM 1403 C CA . GLY A 1 176 ? 17.850 -0.511 7.737 1.00 89.75 176 GLY A CA 1
ATOM 1404 C C . GLY A 1 176 ? 17.920 -0.548 6.205 1.00 89.75 176 GLY A C 1
ATOM 1405 O O . GLY A 1 176 ? 17.906 0.503 5.571 1.00 89.75 176 GLY A O 1
ATOM 1406 N N . GLU A 1 177 ? 17.971 -1.735 5.601 1.00 88.56 177 GLU A N 1
ATOM 1407 C CA . GLU A 1 177 ? 18.048 -1.904 4.144 1.00 88.56 177 GLU A CA 1
ATOM 1408 C C . GLU A 1 177 ? 16.687 -2.183 3.512 1.00 88.56 177 GLU A C 1
ATOM 1410 O O . GLU A 1 177 ? 16.511 -1.929 2.324 1.00 88.56 177 GLU A O 1
ATOM 1415 N N . TRP A 1 178 ? 15.708 -2.620 4.311 1.00 90.31 178 TRP A N 1
ATOM 1416 C CA . TRP A 1 178 ? 14.339 -2.893 3.872 1.00 90.31 178 TRP A CA 1
ATOM 1417 C C . TRP A 1 178 ? 13.723 -1.806 2.970 1.00 90.31 178 TRP A C 1
ATOM 1419 O O . TRP A 1 178 ? 13.145 -2.175 1.946 1.00 90.31 178 TRP A O 1
ATOM 1429 N N . PRO A 1 179 ? 13.889 -0.490 3.241 1.00 91.00 179 PRO A N 1
ATOM 1430 C CA . PRO A 1 179 ? 13.319 0.550 2.384 1.00 91.00 179 PRO A CA 1
ATOM 1431 C C . PRO A 1 179 ? 13.809 0.520 0.929 1.00 91.00 179 PRO A C 1
ATOM 1433 O O . PRO A 1 179 ? 13.100 0.994 0.049 1.00 91.00 179 PRO A O 1
ATOM 1436 N N . LYS A 1 180 ? 14.996 -0.042 0.660 1.00 90.88 180 LYS A N 1
ATOM 1437 C CA . LYS A 1 180 ? 15.561 -0.156 -0.696 1.00 90.88 180 LYS A CA 1
ATOM 1438 C C . LYS A 1 180 ? 14.886 -1.243 -1.535 1.00 90.88 180 LYS A C 1
ATOM 1440 O O . LYS A 1 180 ? 14.973 -1.202 -2.754 1.00 90.88 180 LYS A O 1
ATOM 1445 N N . TYR A 1 181 ? 14.237 -2.207 -0.886 1.00 92.31 181 TYR A N 1
ATOM 1446 C CA . TYR A 1 181 ? 13.582 -3.348 -1.531 1.00 92.31 181 TYR A CA 1
ATOM 1447 C C . TYR A 1 181 ? 12.088 -3.121 -1.771 1.00 92.31 181 TYR A C 1
ATOM 1449 O O . TYR A 1 181 ? 11.382 -4.037 -2.199 1.00 92.31 181 TYR A O 1
ATOM 1457 N N . ILE A 1 182 ? 11.584 -1.928 -1.454 1.00 95.06 182 ILE A N 1
ATOM 1458 C CA . ILE A 1 182 ? 10.195 -1.570 -1.704 1.00 95.06 182 ILE A CA 1
ATOM 1459 C C . ILE A 1 182 ? 10.019 -1.316 -3.203 1.00 95.06 182 ILE A C 1
ATOM 1461 O O . ILE A 1 182 ? 10.748 -0.526 -3.793 1.00 95.06 182 ILE A O 1
ATOM 1465 N N . VAL A 1 183 ? 9.031 -1.985 -3.791 1.00 95.25 183 VAL A N 1
ATOM 1466 C CA . VAL A 1 183 ? 8.684 -1.885 -5.213 1.00 95.25 183 VAL A CA 1
ATOM 1467 C C . VAL A 1 183 ? 7.514 -0.940 -5.418 1.00 95.25 183 VAL A C 1
ATOM 1469 O O . VAL A 1 183 ? 7.583 -0.042 -6.247 1.00 95.25 183 VAL A O 1
ATOM 1472 N N . ASP A 1 184 ? 6.428 -1.159 -4.669 1.00 96.12 184 ASP A N 1
ATOM 1473 C CA . ASP A 1 184 ? 5.180 -0.427 -4.868 1.00 96.12 184 ASP A CA 1
ATOM 1474 C C . ASP A 1 184 ? 4.430 -0.153 -3.562 1.00 96.12 184 ASP A C 1
ATOM 1476 O O . ASP A 1 184 ? 4.549 -0.890 -2.578 1.00 96.12 184 ASP A O 1
ATOM 1480 N N . ILE A 1 185 ? 3.619 0.901 -3.577 1.00 96.50 185 ILE A N 1
ATOM 1481 C CA . ILE A 1 185 ? 2.691 1.288 -2.523 1.00 96.50 185 ILE A CA 1
ATOM 1482 C C . ILE A 1 185 ? 1.275 1.310 -3.105 1.00 96.50 185 ILE A C 1
ATOM 1484 O O . ILE A 1 185 ? 0.949 2.082 -4.008 1.00 96.50 185 ILE A O 1
ATOM 1488 N N . GLY A 1 186 ? 0.419 0.474 -2.527 1.00 95.50 186 GLY A N 1
ATOM 1489 C CA . GLY A 1 186 ? -0.995 0.356 -2.847 1.00 95.50 186 GLY A CA 1
ATOM 1490 C C . GLY A 1 186 ? -1.863 1.203 -1.919 1.00 95.50 186 GLY A C 1
ATOM 1491 O O . GLY A 1 186 ? -1.855 0.995 -0.701 1.00 95.50 186 GLY A O 1
ATOM 1492 N N . ILE A 1 187 ? -2.630 2.137 -2.488 1.00 94.19 187 ILE A N 1
ATOM 1493 C CA . ILE A 1 187 ? -3.576 3.009 -1.773 1.00 94.19 187 ILE A CA 1
ATOM 1494 C C . ILE A 1 187 ? -4.824 3.205 -2.636 1.00 94.19 187 ILE A C 1
ATOM 1496 O O . ILE A 1 187 ? -4.699 3.702 -3.755 1.00 94.19 187 ILE A O 1
ATOM 1500 N N . LEU A 1 188 ? -6.015 2.950 -2.076 1.00 92.75 188 LEU A N 1
ATOM 1501 C CA . LEU A 1 188 ? -7.313 3.126 -2.751 1.00 92.75 188 LEU A CA 1
ATOM 1502 C C . LEU A 1 188 ? -7.435 2.294 -4.034 1.00 92.75 188 LEU A C 1
ATOM 1504 O O . LEU A 1 188 ? -7.693 2.851 -5.088 1.00 92.75 188 LEU A O 1
ATOM 1508 N N . ASP A 1 189 ? -7.190 0.987 -3.961 1.00 91.75 189 ASP A N 1
ATOM 1509 C CA . ASP A 1 189 ? -7.201 0.071 -5.119 1.00 91.75 189 ASP A CA 1
ATOM 1510 C C . ASP A 1 189 ? -6.198 0.388 -6.252 1.00 91.75 189 ASP A C 1
ATOM 1512 O O . ASP A 1 189 ? -6.170 -0.319 -7.257 1.00 91.75 189 ASP A O 1
ATOM 1516 N N . HIS A 1 190 ? -5.338 1.392 -6.064 1.00 93.38 190 HIS A N 1
ATOM 1517 C CA . HIS A 1 190 ? -4.345 1.859 -7.031 1.00 93.38 190 HIS A CA 1
ATOM 1518 C C . HIS A 1 190 ? -2.917 1.566 -6.575 1.00 93.38 190 HIS A C 1
ATOM 1520 O O . HIS A 1 190 ? -2.606 1.660 -5.381 1.00 93.38 190 HIS A O 1
ATOM 1526 N N . TRP A 1 191 ? -2.041 1.283 -7.538 1.00 95.75 191 TRP A N 1
ATOM 1527 C CA . TRP A 1 191 ? -0.628 0.957 -7.337 1.00 95.75 191 TRP A CA 1
ATOM 1528 C C . TRP A 1 191 ? 0.243 2.109 -7.825 1.00 95.75 191 TRP A C 1
ATOM 1530 O O . TRP A 1 191 ? 0.443 2.303 -9.021 1.00 95.75 191 TRP A O 1
ATOM 1540 N N . ARG A 1 192 ? 0.704 2.943 -6.889 1.00 94.69 192 ARG A N 1
ATOM 1541 C CA . ARG A 1 192 ? 1.151 4.303 -7.212 1.00 94.69 192 ARG A CA 1
ATOM 1542 C C . ARG A 1 192 ? 2.444 4.346 -8.013 1.00 94.69 192 ARG A C 1
ATOM 1544 O O . ARG A 1 192 ? 2.532 5.158 -8.926 1.00 94.69 192 ARG A O 1
ATOM 1551 N N . TRP A 1 193 ? 3.448 3.537 -7.680 1.00 95.25 193 TRP A N 1
ATOM 1552 C CA . TRP A 1 193 ? 4.720 3.579 -8.406 1.00 95.25 193 TRP A CA 1
ATOM 1553 C C . TRP A 1 193 ? 4.617 2.901 -9.764 1.00 95.25 193 TRP A C 1
ATOM 1555 O O . TRP A 1 193 ? 5.088 3.479 -10.742 1.00 95.25 193 TRP A O 1
ATOM 1565 N N . THR A 1 194 ? 3.939 1.754 -9.866 1.00 94.31 194 THR A N 1
ATOM 1566 C CA . THR A 1 194 ? 3.766 1.098 -11.169 1.00 94.31 194 THR A CA 1
ATOM 1567 C C . THR A 1 194 ? 2.939 1.963 -12.131 1.00 94.31 194 T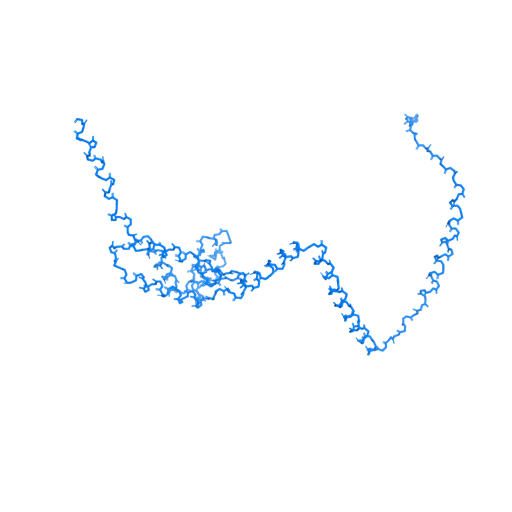HR A C 1
ATOM 1569 O O . THR A 1 194 ? 3.344 2.145 -13.278 1.00 94.31 194 THR A O 1
ATOM 1572 N N . GLU A 1 195 ? 1.873 2.619 -11.657 1.00 94.75 195 GLU A N 1
ATOM 1573 C CA . GLU A 1 195 ? 1.119 3.605 -12.452 1.00 94.75 195 GLU A CA 1
ATOM 1574 C C . GLU A 1 195 ? 2.005 4.766 -12.934 1.00 94.75 195 GLU A C 1
ATOM 1576 O O . GLU A 1 195 ? 1.886 5.207 -14.072 1.00 94.75 195 GLU A O 1
ATOM 1581 N N . GLN A 1 196 ? 2.940 5.243 -12.108 1.00 94.50 196 GLN A N 1
ATOM 1582 C CA . GLN A 1 196 ? 3.884 6.305 -12.489 1.00 94.50 196 GLN A CA 1
ATOM 1583 C C . GLN A 1 196 ? 4.934 5.848 -13.512 1.00 94.50 196 GLN A C 1
ATOM 1585 O O . GLN A 1 196 ? 5.489 6.675 -14.243 1.00 94.50 196 GLN A O 1
ATOM 1590 N N . TYR A 1 197 ? 5.243 4.551 -13.577 1.00 93.62 197 TYR A N 1
ATOM 1591 C CA . TYR A 1 197 ? 6.090 4.014 -14.643 1.00 93.62 197 TYR A CA 1
ATOM 1592 C C . TYR A 1 197 ? 5.350 3.909 -15.976 1.00 93.62 197 TYR A C 1
ATOM 1594 O O . TYR A 1 197 ? 5.992 4.002 -17.018 1.00 93.62 197 TYR A O 1
ATOM 1602 N N . MET A 1 198 ? 4.023 3.792 -15.932 1.00 94.19 198 MET A N 1
ATOM 1603 C CA . MET A 1 198 ? 3.163 3.793 -17.112 1.00 94.19 198 MET A CA 1
ATOM 1604 C C . MET A 1 198 ? 2.883 5.179 -17.685 1.00 94.19 198 MET A C 1
ATOM 1606 O O . MET A 1 198 ? 2.444 5.282 -18.824 1.00 94.19 198 MET A O 1
ATOM 1610 N N . VAL A 1 199 ? 3.136 6.255 -16.941 1.00 94.19 199 VAL A N 1
ATOM 1611 C CA . VAL A 1 199 ? 3.023 7.609 -17.496 1.00 94.19 199 VAL A CA 1
ATOM 1612 C C . VAL A 1 199 ? 4.139 7.827 -18.523 1.00 94.19 199 VAL A C 1
ATOM 1614 O O . VAL A 1 199 ? 5.317 7.660 -18.196 1.00 94.19 199 VAL A O 1
ATOM 1617 N N . ASP A 1 200 ? 3.753 8.202 -19.747 1.00 92.62 200 ASP A N 1
ATOM 1618 C CA . ASP A 1 200 ? 4.641 8.497 -20.882 1.00 92.62 200 ASP A CA 1
ATOM 1619 C C . ASP A 1 200 ? 5.591 7.339 -21.254 1.00 92.62 200 ASP A C 1
ATOM 1621 O O . ASP A 1 200 ? 6.723 7.545 -21.705 1.00 92.62 200 ASP A O 1
ATOM 1625 N N . PHE A 1 201 ? 5.158 6.089 -21.047 1.00 93.19 201 PHE A N 1
ATOM 1626 C CA . PHE A 1 201 ? 5.954 4.910 -21.410 1.00 93.19 201 PHE A CA 1
ATOM 1627 C C . PHE A 1 201 ? 6.099 4.733 -22.933 1.00 93.19 201 PHE A C 1
ATOM 1629 O O . PHE A 1 201 ? 7.027 4.064 -23.390 1.00 93.19 201 PHE A O 1
ATOM 1636 N N . ASP A 1 202 ? 5.201 5.334 -23.709 1.00 93.19 202 ASP A N 1
ATOM 1637 C CA . ASP A 1 202 ? 5.138 5.351 -25.171 1.00 93.19 202 ASP A CA 1
ATOM 1638 C C . ASP A 1 202 ? 5.923 6.513 -25.803 1.00 93.19 202 ASP A C 1
ATOM 1640 O O . ASP A 1 202 ? 5.969 6.628 -27.025 1.00 93.19 202 ASP A O 1
ATOM 1644 N N . ILE A 1 203 ? 6.565 7.357 -24.987 1.00 92.00 203 ILE A N 1
ATOM 1645 C CA . ILE A 1 203 ? 7.401 8.466 -25.447 1.00 92.00 203 ILE A CA 1
ATOM 1646 C C . ILE A 1 203 ? 8.872 8.091 -25.269 1.00 92.00 203 ILE A C 1
ATOM 1648 O O . ILE A 1 203 ? 9.405 8.087 -24.157 1.00 92.00 203 ILE A O 1
ATOM 1652 N N . ASN A 1 204 ? 9.570 7.812 -26.371 1.00 92.06 204 ASN A N 1
ATOM 1653 C CA . ASN A 1 204 ? 11.014 7.606 -26.344 1.00 92.06 204 ASN A CA 1
ATOM 1654 C C . ASN A 1 204 ? 11.762 8.958 -26.356 1.00 92.06 204 ASN A C 1
ATOM 1656 O O . ASN A 1 204 ? 11.768 9.646 -27.380 1.00 92.06 204 ASN A O 1
ATOM 1660 N N . PRO A 1 205 ? 12.456 9.344 -25.266 1.00 87.81 205 PRO A N 1
ATOM 1661 C CA . PRO A 1 205 ? 13.178 10.616 -25.214 1.00 87.81 205 PRO A CA 1
ATOM 1662 C C . PRO A 1 205 ? 14.335 10.692 -26.223 1.00 87.81 205 PRO A C 1
ATOM 1664 O O . PRO A 1 205 ? 14.713 11.787 -26.635 1.00 87.81 205 PRO A O 1
ATOM 1667 N N . LEU A 1 206 ? 14.876 9.547 -26.660 1.00 87.06 206 LEU A N 1
ATOM 1668 C CA . LEU A 1 206 ? 15.985 9.495 -27.617 1.00 87.06 206 LEU A CA 1
ATOM 1669 C C . LEU A 1 206 ? 15.587 9.984 -29.016 1.00 87.06 206 LEU A C 1
ATOM 1671 O O . LEU A 1 206 ? 16.448 10.450 -29.756 1.00 87.06 206 LEU A O 1
ATOM 1675 N N . GLU A 1 207 ? 14.303 9.909 -29.381 1.00 84.00 207 GLU A N 1
ATOM 1676 C CA . GLU A 1 207 ? 13.824 10.378 -30.691 1.00 84.00 207 GLU A CA 1
ATOM 1677 C C . GLU A 1 207 ? 13.952 11.900 -30.847 1.00 84.00 207 GLU A C 1
ATOM 1679 O O . GLU A 1 207 ? 14.121 12.410 -31.956 1.00 84.00 207 GLU A O 1
ATOM 1684 N N . TRP A 1 208 ? 13.914 12.630 -29.730 1.00 81.06 208 TRP A N 1
ATOM 1685 C CA . TRP A 1 208 ? 13.817 14.088 -29.704 1.00 81.06 208 TRP A CA 1
ATOM 1686 C C . TRP A 1 208 ? 15.140 14.788 -29.368 1.00 81.06 208 TRP A C 1
ATOM 1688 O O . TRP A 1 208 ? 15.225 16.011 -29.458 1.00 81.06 208 TRP A O 1
ATOM 1698 N N . ASP A 1 209 ? 16.209 14.047 -29.057 1.00 77.12 209 ASP A N 1
ATOM 1699 C CA . ASP A 1 209 ? 17.511 14.625 -28.679 1.00 77.12 209 ASP A CA 1
ATOM 1700 C C . ASP A 1 209 ? 18.256 15.291 -29.862 1.00 77.12 209 ASP A C 1
ATOM 1702 O O . ASP A 1 209 ? 19.252 15.994 -29.705 1.00 77.12 209 ASP A O 1
ATOM 1706 N N . HIS A 1 210 ? 17.747 15.164 -31.089 1.00 64.50 210 HIS A N 1
ATOM 1707 C CA . HIS A 1 210 ? 18.341 15.807 -32.265 1.00 64.50 210 HIS A CA 1
ATOM 1708 C C . HIS A 1 210 ? 18.133 17.333 -32.335 1.00 64.50 210 HIS A C 1
ATOM 1710 O O . HIS A 1 210 ? 18.855 18.000 -33.082 1.00 64.50 210 HIS A O 1
ATOM 1716 N N . SER A 1 211 ? 17.219 17.922 -31.552 1.00 57.22 211 SER A N 1
ATOM 1717 C CA . SER A 1 211 ? 17.009 19.383 -31.521 1.00 57.22 211 SER A CA 1
ATOM 1718 C C . SER A 1 211 ? 18.132 20.165 -30.823 1.00 57.22 211 SER A C 1
ATOM 1720 O O . SER A 1 211 ? 18.270 21.367 -31.035 1.00 57.22 211 SER A O 1
ATOM 1722 N N . SER A 1 212 ? 18.974 19.505 -30.021 1.00 52.78 212 SER A N 1
ATOM 1723 C CA . SER A 1 212 ? 20.184 20.115 -29.443 1.00 52.78 212 SER A CA 1
ATOM 1724 C C . SER A 1 212 ? 21.341 20.189 -30.460 1.00 52.78 212 SER A C 1
ATOM 1726 O O . SER A 1 212 ? 22.225 21.045 -30.364 1.00 52.78 212 SER A O 1
ATOM 1728 N N . ALA A 1 213 ? 21.310 19.341 -31.495 1.00 54.25 213 ALA A N 1
ATOM 1729 C CA . ALA A 1 213 ? 22.342 19.249 -32.527 1.00 54.25 213 ALA A CA 1
ATOM 1730 C C . ALA A 1 213 ? 22.170 20.252 -33.685 1.00 54.25 213 ALA A C 1
ATOM 1732 O O . ALA A 1 213 ? 23.139 20.514 -34.400 1.00 54.25 213 ALA A O 1
ATOM 1733 N N . SER A 1 214 ? 20.982 20.834 -33.886 1.00 54.78 214 SER A N 1
ATOM 1734 C CA . SER A 1 214 ? 20.782 21.918 -34.863 1.00 54.78 214 SER A CA 1
ATOM 1735 C C . SER A 1 214 ? 21.372 23.244 -34.373 1.00 54.78 214 SER A C 1
ATOM 1737 O O . SER A 1 214 ? 22.072 23.906 -35.132 1.00 54.78 214 SER A O 1
ATOM 1739 N N . ASN A 1 215 ? 21.231 23.567 -33.081 1.00 54.12 215 ASN A N 1
ATOM 1740 C CA . ASN A 1 215 ? 21.753 24.819 -32.510 1.00 54.12 215 ASN A CA 1
ATOM 1741 C C . ASN A 1 215 ? 23.293 24.897 -32.496 1.00 54.12 215 ASN A C 1
ATOM 1743 O O . ASN A 1 215 ? 23.857 25.984 -32.538 1.00 54.12 215 ASN A O 1
ATOM 1747 N N . SER A 1 216 ? 23.994 23.757 -32.476 1.00 52.22 216 SER A N 1
ATOM 1748 C CA . SER A 1 216 ? 25.469 23.719 -32.511 1.00 52.22 216 SER A CA 1
ATOM 1749 C C . SER A 1 216 ? 26.068 23.811 -33.920 1.00 52.22 216 SER A C 1
ATOM 1751 O O . SER A 1 216 ? 27.280 24.003 -34.064 1.00 52.22 216 SER A O 1
ATOM 1753 N N . LYS A 1 217 ? 25.245 23.675 -34.970 1.00 50.53 217 LYS A N 1
ATOM 1754 C CA . LYS A 1 217 ? 25.673 23.889 -36.360 1.00 50.53 217 LYS A CA 1
ATOM 1755 C C . LYS A 1 217 ? 25.561 25.355 -36.762 1.00 50.53 217 LYS A C 1
ATOM 1757 O O . LYS A 1 217 ? 26.447 25.825 -37.469 1.00 50.53 217 LYS A O 1
ATOM 1762 N N . ASP A 1 218 ? 24.570 26.075 -36.247 1.00 52.09 218 ASP A N 1
ATOM 1763 C CA . ASP A 1 218 ? 24.392 27.500 -36.542 1.00 52.09 218 ASP A CA 1
ATOM 1764 C C . ASP A 1 218 ? 25.473 28.374 -35.870 1.00 52.09 218 ASP A C 1
ATOM 1766 O O . ASP A 1 218 ? 25.978 29.308 -36.485 1.00 52.09 218 ASP A O 1
ATOM 1770 N N . GLU A 1 219 ? 25.967 28.003 -34.680 1.00 52.56 219 GLU A N 1
ATOM 1771 C CA . GLU A 1 219 ? 27.054 28.733 -33.992 1.00 52.56 219 GLU A CA 1
ATOM 1772 C C . GLU A 1 219 ? 28.448 28.539 -34.640 1.00 52.56 219 GLU A C 1
ATOM 1774 O O . GLU A 1 219 ? 29.370 29.324 -34.415 1.00 52.56 219 GLU A O 1
ATOM 1779 N N . LYS A 1 220 ? 28.633 27.509 -35.481 1.00 49.00 220 LYS A N 1
ATOM 1780 C CA . LYS A 1 220 ? 29.900 27.270 -36.205 1.00 49.00 220 LYS A CA 1
ATOM 1781 C C . LYS A 1 220 ? 29.976 27.936 -37.580 1.00 49.00 220 LYS A C 1
ATOM 1783 O O . LYS A 1 220 ? 31.040 27.888 -38.190 1.00 49.00 220 LYS A O 1
ATOM 1788 N N . VAL A 1 221 ? 28.889 28.536 -38.065 1.00 56.00 221 VAL A N 1
ATOM 1789 C CA . VAL A 1 221 ? 28.859 29.257 -39.352 1.00 56.00 221 VAL A CA 1
ATOM 1790 C C . VAL A 1 221 ? 29.146 30.759 -39.170 1.00 56.00 221 VAL A C 1
ATOM 1792 O O . VAL A 1 221 ? 29.463 31.440 -40.139 1.00 56.00 221 VAL A O 1
ATOM 1795 N N . GLU A 1 222 ? 29.127 31.271 -37.934 1.00 49.53 222 GLU A N 1
ATOM 1796 C CA . GLU A 1 222 ? 29.338 32.695 -37.615 1.00 49.53 222 GLU A CA 1
ATOM 1797 C C . GLU A 1 222 ? 30.751 33.029 -37.073 1.00 49.53 222 GLU A C 1
ATOM 1799 O O . GLU A 1 222 ? 30.940 34.037 -36.390 1.00 49.53 222 GLU A O 1
ATOM 1804 N N . LYS A 1 223 ? 31.771 32.206 -37.366 1.00 40.34 223 LYS A N 1
ATOM 1805 C CA . LYS A 1 223 ? 33.186 32.516 -37.069 1.00 40.34 223 LYS A CA 1
ATOM 1806 C C . LYS A 1 223 ? 34.095 32.343 -38.275 1.00 40.34 223 LYS A C 1
ATOM 1808 O O . LYS A 1 223 ? 33.990 31.291 -38.941 1.00 40.34 223 LYS A O 1
#

Sequence (223 aa):
MAAPCIAKTFLQASTNPSRFLLRRFCATAENVVKSDMNVKPVKEPIITRIVNHFKRLVEDYKNAVIETGSVIKEKPIRVALYSALTASAGYLYAHNPSMANYEGHLAMITCDQAEVGNTIRNTEKCQQIQSILEHHCHGRLRRFTFGLFSVIWVSEYPKYIDLYEAQCKDVQMTWGEWPKYIVDIGILDHWRWTEQYMVDFDINPLEWDHSSASNSKDEKVEK

Organism: Bugula neritina (NCBI:txid10212)

pLDDT: mean 82.12, std 19.9, range [31.67, 98.19]

Nearest PDB structures (foldseek):
  7cgp-assembly1_C  TM=9.048E-01  e=5.152E-12  Homo sapiens
  7ypm-assembly2_D  TM=4.192E-01  e=6.697E+00  Caulobacter sp. D5

Solvent-accessible surface area (backbone atoms only — not comparable to full-atom values): 13233 Å² total; per-residue (Å²): 136,83,86,89,85,87,88,83,88,86,85,80,86,78,93,63,85,70,63,67,60,57,54,58,56,49,54,54,52,56,54,54,57,56,67,70,69,74,66,78,80,73,83,70,55,71,66,59,53,53,53,52,48,54,52,49,53,54,51,51,54,53,50,51,52,54,51,52,55,49,48,45,71,78,40,47,69,62,47,50,51,53,51,52,52,53,50,49,49,54,49,26,41,73,33,37,50,51,68,70,55,50,54,53,50,53,52,52,51,54,49,62,55,66,75,48,55,86,84,45,29,21,65,70,41,52,48,54,54,50,51,52,48,53,37,49,76,62,48,16,59,43,79,47,73,75,56,50,35,23,36,33,30,58,45,97,58,34,88,88,62,86,48,70,69,72,69,34,75,88,69,45,85,50,84,88,55,47,76,77,37,56,70,37,46,24,49,64,69,36,52,55,47,62,54,58,41,59,58,67,32,71,50,31,70,78,79,62,59,60,67,66,58,55,62,63,53,59,67,64,72,78,113

Secondary structure (DSSP, 8-state):
----------------TTHHHHHHHHHHHHHHHHHHT--------HHHHHHHHHHHHHHHHHHHHHHHHHHHHH-HHHHHHHHHHHHHHHHHHHTPPPHHHHHHHHHHHHHHHHHS-TTTS-HHHHHHHHHHHHHHHTT-EEEEE-SS-EEEEE-SS-TT---HHHH-TTTSPPTTTGGGGEEEEEETTEEHHHHHHHTTTT--GGGTTTHHHHHHHHTTT--

Mean predicted aligned error: 13.84 Å

Foldseek 3Di:
DDDDDDDDDDDDDDPDPVVVVVVVVVVVVVVVVVVVPPDDPDPPPPVVVVVVVVVVVVVVVVVVVVVVVVCCVVCVPVVVVVVVVVVLLVLLLVQEDDPVLVVVVLVVLVVVVVVADPVQFAPVLVVLSVVVVVLVVQQQWDWDDPSSKIWIFGFPHHPPDDDPLSVDPVNGDDPVCRVVRTSFMGTRSDTPVNVVSVVRRRHHPVVVVCVVVVVVVVVVVPD

Radius of gyration: 38.07 Å; Cα contacts (8 Å, |Δi|>4): 151; chains: 1; bounding box: 63×62×111 Å